Protein AF-0000000071569145 (afdb_homodimer)

Solvent-accessible surface area (backbone atoms only — not comparable to full-atom values): 18714 Å² total; per-residue (Å²): 126,54,65,60,37,37,51,29,11,50,45,51,49,48,51,34,54,76,67,70,48,51,67,59,52,51,12,62,74,42,77,42,53,49,66,58,50,55,44,30,50,66,23,80,44,71,64,56,67,52,60,47,43,37,47,18,62,72,70,71,46,58,50,38,35,49,69,68,70,38,78,39,74,32,67,61,51,28,79,23,53,54,92,61,34,61,66,49,58,56,46,104,42,37,35,39,22,31,43,43,58,45,34,42,89,60,81,55,50,41,27,44,36,36,31,44,46,63,64,85,82,58,76,75,63,69,46,57,34,81,52,37,34,39,35,38,30,70,38,47,33,33,37,39,34,45,73,89,41,78,41,79,39,44,53,52,15,29,38,31,33,38,29,57,42,48,29,28,57,46,32,36,91,77,33,56,19,34,28,39,38,38,42,60,127,55,67,61,37,37,51,30,11,50,45,52,49,48,50,32,56,76,68,70,48,52,69,59,50,52,12,62,77,43,76,42,53,48,66,59,51,54,44,30,50,66,23,81,44,74,64,56,67,53,59,48,44,38,47,17,60,72,70,71,44,57,50,39,36,50,70,70,70,38,78,40,74,31,66,62,51,29,80,24,54,55,93,61,36,61,67,49,59,57,46,104,40,37,36,41,22,31,43,44,57,44,34,41,88,62,79,54,50,43,27,45,35,37,33,43,44,63,64,87,83,58,76,73,62,70,46,56,34,81,52,36,35,38,35,38,30,71,38,47,32,32,37,39,35,46,74,89,41,79,40,79,38,44,55,52,13,29,38,32,32,37,30,60,42,48,29,28,61,46,34,36,92,77,32,57,20,32,28,40,38,37,42,59

Foldseek 3Di:
DFPQLQQLLVVLVVVCVVVVHDLVRLCVQLVHDSVLSVVSNVSPAFDDLQSLVSSCVSVVHDSLCSRPVDAADDAPDDQDDVPRADWDDRDVFKIWGWGGSRHHPDPKTKIKIKGAADPPPDDWDKDAHADKKKKAWQDAKKWKDWLNDIDIDDHGDMDIDGRRTIMTMHGPPRGMTIMMMIGD/DFPQLQQLLVVLVVVCVVVVHDLVRLCVQLVHDSVLSVVSNVSPAFDDLQSLVSSCVSVVHDSLCSRPVDAADDAPDDQDDVPRADWDDRDVFKIWGWGGSRHHPDPKTKIKIKGAADDPPDDWDKDAHADKKKKAWQDAKKWKAWLNDIDIDDHGDMDIDGRRTIMTMHGPPRGMTIMMMIGD

Sequence (368 aa):
MDEQIRQIAERLRGLRDVLELTADDIARDCDISAEEYRLAETGEFDISVSMLQKIARHYGISLDALMFGQEPKMSSYFLTRAGKGTSIERTKAYKYQSLAAGFINRTADPFIVTVEPKPDSEPIHYNSHTGQEFNLVLEGRMMVSIDGKDLILNEGDSLYFNSKLPHGMKALDGKTVKFLAVIMMDEQIRQIAERLRGLRDVLELTADDIARDCDISAEEYRLAETGEFDISVSMLQKIARHYGISLDALMFGQEPKMSSYFLTRAGKGTSIERTKAYKYQSLAAGFINRTADPFIVTVEPKPDSEPIHYNSHTGQEFNLVLEGRMMVSIDGKDLILNEGDSLYFNSKLPHGMKALDGKTVKFLAVIM

pLDDT: mean 92.19, std 6.81, range [57.09, 98.94]

Radius of gyration: 21.59 Å; Cα contacts (8 Å, |Δi|>4): 829; chains: 2; bounding box: 43×65×55 Å

Organism: Bacteroides uniformis (strain ATCC 8492 / DSM 6597 / CCUG 4942 / CIP 103695 / JCM 5828 / KCTC 5204 / NCTC 13054 / VPI 0061) (NCBI:txid411479)

Structure (mmCIF, N/CA/C/O backbone):
data_AF-0000000071569145-model_v1
#
loop_
_entity.id
_entity.type
_entity.pdbx_description
1 polymer 'Cupin domain protein'
#
loop_
_atom_site.group_PDB
_atom_site.id
_atom_site.type_symbol
_atom_site.label_atom_id
_atom_site.label_alt_id
_atom_site.label_comp_id
_atom_site.label_asym_id
_atom_site.label_entity_id
_atom_site.label_seq_id
_atom_site.pdbx_PDB_ins_code
_atom_site.Cartn_x
_atom_site.Cartn_y
_atom_site.Cartn_z
_atom_site.occupancy
_atom_site.B_iso_or_equiv
_atom_site.auth_seq_id
_atom_site.auth_comp_id
_atom_site.auth_asym_id
_atom_site.auth_atom_id
_atom_site.pdbx_PDB_model_num
ATOM 1 N N . MET A 1 1 ? 5.09 24.969 20.25 1 57.38 1 MET A N 1
ATOM 2 C CA . MET A 1 1 ? 4.648 24.734 18.891 1 57.38 1 MET A CA 1
ATOM 3 C C . MET A 1 1 ? 5.547 23.703 18.188 1 57.38 1 MET A C 1
ATOM 5 O O . MET A 1 1 ? 6.746 23.641 18.469 1 57.38 1 MET A O 1
ATOM 9 N N . ASP A 1 2 ? 4.992 22.734 17.406 1 78.88 2 ASP A N 1
ATOM 10 C CA . ASP A 1 2 ? 5.758 21.594 16.891 1 78.88 2 ASP A CA 1
ATOM 11 C C . ASP A 1 2 ? 6.707 22.047 15.781 1 78.88 2 ASP A C 1
ATOM 13 O O . ASP A 1 2 ? 6.281 22.641 14.797 1 78.88 2 ASP A O 1
ATOM 17 N N . GLU A 1 3 ? 8.008 22.203 16.078 1 87.12 3 GLU A N 1
ATOM 18 C CA . GLU A 1 3 ? 9.07 22.641 15.18 1 87.12 3 GLU A CA 1
ATOM 19 C C . GLU A 1 3 ? 8.898 22.016 13.797 1 87.12 3 GLU A C 1
ATOM 21 O O . GLU A 1 3 ? 9.172 22.672 12.781 1 87.12 3 GLU A O 1
ATOM 26 N N . GLN A 1 4 ? 8.445 20.938 13.68 1 87.88 4 GLN A N 1
ATOM 27 C CA . GLN A 1 4 ? 8.266 20.25 12.406 1 87.88 4 GLN A CA 1
ATOM 28 C C . GLN A 1 4 ? 7.156 20.906 11.586 1 87.88 4 GLN A C 1
ATOM 30 O O . GLN A 1 4 ? 7.285 21.062 10.367 1 87.88 4 GLN A O 1
ATOM 35 N N . ILE A 1 5 ? 6.145 21.281 12.219 1 88.25 5 ILE A N 1
ATOM 36 C CA . ILE A 1 5 ? 5.027 21.938 11.547 1 88.25 5 ILE A CA 1
ATOM 37 C C . ILE A 1 5 ? 5.477 23.297 11 1 88.25 5 ILE A C 1
ATOM 39 O O . ILE A 1 5 ? 5.109 23.672 9.891 1 88.25 5 ILE A O 1
ATOM 43 N N . ARG A 1 6 ? 6.281 24 11.797 1 92.31 6 ARG A N 1
ATOM 44 C CA . ARG A 1 6 ? 6.801 25.297 11.352 1 92.31 6 ARG A CA 1
ATOM 45 C C . ARG A 1 6 ? 7.672 25.141 10.109 1 92.31 6 ARG A C 1
ATOM 47 O O . ARG A 1 6 ? 7.605 25.969 9.195 1 92.31 6 ARG A O 1
ATOM 54 N N . GLN A 1 7 ? 8.391 24.094 10.117 1 93 7 GLN A N 1
ATOM 55 C CA . GLN A 1 7 ? 9.242 23.844 8.961 1 93 7 GLN A CA 1
ATOM 56 C C . GLN A 1 7 ? 8.414 23.562 7.711 1 93 7 GLN A C 1
ATOM 58 O O . GLN A 1 7 ? 8.742 24.031 6.617 1 93 7 GLN A O 1
ATOM 63 N N . ILE A 1 8 ? 7.371 22.781 7.852 1 93.12 8 ILE A N 1
ATOM 64 C CA . ILE A 1 8 ? 6.48 22.5 6.734 1 93.12 8 ILE A CA 1
ATOM 65 C C . ILE A 1 8 ? 5.844 23.797 6.238 1 93.12 8 ILE A C 1
ATOM 67 O O . ILE A 1 8 ? 5.781 24.047 5.031 1 93.12 8 ILE A O 1
ATOM 71 N N . ALA A 1 9 ? 5.422 24.578 7.184 1 93.88 9 ALA A N 1
ATOM 72 C CA . ALA A 1 9 ? 4.832 25.875 6.844 1 93.88 9 ALA A CA 1
ATOM 73 C C . ALA A 1 9 ? 5.801 26.719 6.027 1 93.88 9 ALA A C 1
ATOM 75 O O . ALA A 1 9 ? 5.41 27.344 5.039 1 93.88 9 ALA A O 1
ATOM 76 N N . GLU A 1 10 ? 6.996 26.719 6.441 1 95.19 10 GLU A N 1
ATOM 77 C CA . GLU A 1 10 ? 8.023 27.469 5.727 1 95.19 10 GLU A CA 1
ATOM 78 C C . GLU A 1 10 ? 8.211 26.953 4.309 1 95.19 10 GLU A C 1
ATOM 80 O O . GLU A 1 10 ? 8.383 27.734 3.367 1 95.19 10 GLU A O 1
ATOM 85 N N . ARG A 1 11 ? 8.172 25.672 4.176 1 94.81 11 ARG A N 1
ATOM 86 C CA . ARG A 1 11 ? 8.32 25.078 2.852 1 94.81 11 ARG A CA 1
ATOM 87 C C . ARG A 1 11 ? 7.121 25.406 1.968 1 94.81 11 ARG A C 1
ATOM 89 O O . ARG A 1 11 ? 7.27 25.609 0.763 1 94.81 11 ARG A O 1
ATOM 96 N N . LEU A 1 12 ? 5.992 25.469 2.543 1 94.81 12 LEU A N 1
ATOM 97 C CA . LEU A 1 12 ? 4.797 25.875 1.809 1 94.81 12 LEU A CA 1
ATOM 98 C C . LEU A 1 12 ? 4.926 27.312 1.309 1 94.81 12 LEU A C 1
ATOM 100 O O . LEU A 1 12 ? 4.648 27.594 0.141 1 94.81 12 LEU A O 1
ATOM 104 N N . ARG A 1 13 ? 5.359 28.156 2.172 1 94.88 13 ARG A N 1
ATOM 105 C CA . ARG A 1 13 ? 5.57 29.547 1.792 1 94.88 13 ARG A CA 1
ATOM 106 C C . ARG A 1 13 ? 6.633 29.672 0.702 1 94.88 13 ARG A C 1
ATOM 108 O O . ARG A 1 13 ? 6.469 30.422 -0.253 1 94.88 13 ARG A O 1
ATOM 115 N N . GLY A 1 14 ? 7.664 28.953 0.923 1 95 14 GLY A N 1
ATOM 116 C CA . GLY A 1 14 ? 8.719 28.938 -0.078 1 95 14 GLY A CA 1
ATOM 117 C C . GLY A 1 14 ? 8.234 28.516 -1.451 1 95 14 GLY A C 1
ATOM 118 O O . GLY A 1 14 ? 8.602 29.109 -2.461 1 95 14 GLY A O 1
ATOM 119 N N . LEU A 1 15 ? 7.492 27.469 -1.465 1 94.38 15 LEU A N 1
ATOM 120 C CA . LEU A 1 15 ? 6.91 26.984 -2.713 1 94.38 15 LEU A CA 1
ATOM 121 C C . LEU A 1 15 ? 6.055 28.062 -3.367 1 94.38 15 LEU A C 1
ATOM 123 O O . LEU A 1 15 ? 6.188 28.328 -4.562 1 94.38 15 LEU A O 1
ATOM 127 N N . ARG A 1 16 ? 5.152 28.641 -2.59 1 95 16 ARG A N 1
ATOM 128 C CA . ARG A 1 16 ? 4.281 29.703 -3.074 1 95 16 ARG A CA 1
ATOM 129 C C . ARG A 1 16 ? 5.098 30.859 -3.637 1 95 16 ARG A C 1
ATOM 131 O O . ARG A 1 16 ? 4.801 31.375 -4.719 1 95 16 ARG A O 1
ATOM 138 N N . ASP A 1 17 ? 6.188 31.203 -3.023 1 95.75 17 ASP A N 1
ATOM 139 C CA . ASP A 1 17 ? 7.039 32.312 -3.43 1 95.75 17 ASP A CA 1
ATOM 140 C C . ASP A 1 17 ? 7.773 32 -4.73 1 95.75 17 ASP A C 1
ATOM 142 O O . ASP A 1 17 ? 7.809 32.844 -5.648 1 95.75 17 ASP A O 1
ATOM 146 N N . VAL A 1 18 ? 8.336 30.875 -4.789 1 94.44 18 VAL A N 1
ATOM 147 C CA . VAL A 1 18 ? 9.102 30.453 -5.957 1 94.44 18 VAL A CA 1
ATOM 148 C C . VAL A 1 18 ? 8.195 30.438 -7.188 1 94.44 18 VAL A C 1
ATOM 150 O O . VAL A 1 18 ? 8.625 30.781 -8.289 1 94.44 18 VAL A O 1
ATOM 153 N N . LEU A 1 19 ? 7.027 30.078 -6.941 1 95.06 19 LEU A N 1
ATOM 154 C CA . LEU A 1 19 ? 6.09 29.953 -8.055 1 95.06 19 LEU A CA 1
ATOM 155 C C . LEU A 1 19 ? 5.34 31.266 -8.273 1 95.06 19 LEU A C 1
ATOM 157 O O . LEU A 1 19 ? 4.5 31.359 -9.172 1 95.06 19 LEU A O 1
ATOM 161 N N . GLU A 1 20 ? 5.57 32.25 -7.434 1 96.69 20 GLU A N 1
ATOM 162 C CA . GLU A 1 20 ? 4.957 33.594 -7.508 1 96.69 20 GLU A CA 1
ATOM 163 C C . GLU A 1 20 ? 3.434 33.5 -7.449 1 96.69 20 GLU A C 1
ATOM 165 O O . GLU A 1 20 ? 2.736 34.094 -8.266 1 96.69 20 GLU A O 1
ATOM 170 N N . LEU A 1 21 ? 2.977 32.719 -6.531 1 96.44 21 LEU A N 1
ATOM 171 C CA . LEU A 1 21 ? 1.546 32.531 -6.328 1 96.44 21 LEU A CA 1
ATOM 172 C C . LEU A 1 21 ? 1.083 33.156 -5.027 1 96.44 21 LEU A C 1
ATOM 174 O O . LEU A 1 21 ? 1.877 33.344 -4.102 1 96.44 21 LEU A O 1
ATOM 178 N N . THR A 1 22 ? -0.199 33.469 -5.027 1 96.44 22 THR A N 1
ATOM 179 C CA . THR A 1 22 ? -0.823 33.875 -3.775 1 96.44 22 THR A CA 1
ATOM 180 C C . THR A 1 22 ? -1.383 32.688 -3.025 1 96.44 22 THR A C 1
ATOM 182 O O . THR A 1 22 ? -1.485 31.594 -3.584 1 96.44 22 THR A O 1
ATOM 185 N N . ALA A 1 23 ? -1.715 32.906 -1.799 1 95.31 23 ALA A N 1
ATOM 186 C CA . ALA A 1 23 ? -2.371 31.875 -1.021 1 95.31 23 ALA A CA 1
ATOM 187 C C . ALA A 1 23 ? -3.678 31.438 -1.678 1 95.31 23 ALA A C 1
ATOM 189 O O . ALA A 1 23 ? -4 30.25 -1.704 1 95.31 23 ALA A O 1
ATOM 190 N N . ASP A 1 24 ? -4.34 32.438 -2.244 1 95.94 24 ASP A N 1
ATOM 191 C CA . ASP A 1 24 ? -5.609 32.156 -2.91 1 95.94 24 ASP A CA 1
ATOM 192 C C . ASP A 1 24 ? -5.402 31.312 -4.164 1 95.94 24 ASP A C 1
ATOM 194 O O . ASP A 1 24 ? -6.238 30.469 -4.496 1 95.94 24 ASP A O 1
ATOM 198 N N . ASP A 1 25 ? -4.371 31.547 -4.812 1 96.5 25 ASP A N 1
ATOM 199 C CA . ASP A 1 25 ? -4.055 30.766 -6.008 1 96.5 25 ASP A CA 1
ATOM 200 C C . ASP A 1 25 ? -3.854 29.297 -5.672 1 96.5 25 ASP A C 1
ATOM 202 O O . ASP A 1 25 ? -4.449 28.422 -6.305 1 96.5 25 ASP A O 1
ATOM 206 N N . ILE A 1 26 ? -3.045 28.984 -4.691 1 95.69 26 ILE A N 1
ATOM 207 C CA . ILE A 1 26 ? -2.746 27.609 -4.305 1 95.69 26 ILE A CA 1
ATOM 208 C C . ILE A 1 26 ? -4.02 26.922 -3.82 1 95.69 26 ILE A C 1
ATOM 210 O O . ILE A 1 26 ? -4.293 25.766 -4.188 1 95.69 26 ILE A O 1
ATOM 214 N N . ALA A 1 27 ? -4.723 27.609 -2.998 1 94.5 27 ALA A N 1
ATOM 215 C CA . ALA A 1 27 ? -5.957 27.062 -2.447 1 94.5 27 ALA A CA 1
ATOM 216 C C . ALA A 1 27 ? -6.918 26.656 -3.559 1 94.5 27 ALA A C 1
ATOM 218 O O . ALA A 1 27 ? -7.465 25.547 -3.539 1 94.5 27 ALA A O 1
ATOM 219 N N . ARG A 1 28 ? -7.098 27.516 -4.527 1 94.06 28 ARG A N 1
ATOM 220 C CA . ARG A 1 28 ? -7.98 27.266 -5.66 1 94.06 28 ARG A CA 1
ATOM 221 C C . ARG A 1 28 ? -7.473 26.094 -6.496 1 94.06 28 ARG A C 1
ATOM 223 O O . ARG A 1 28 ? -8.234 25.172 -6.828 1 94.06 28 ARG A O 1
ATOM 230 N N . ASP A 1 29 ? -6.199 26.094 -6.75 1 94.06 29 ASP A N 1
ATOM 231 C CA . ASP A 1 29 ? -5.598 25.094 -7.629 1 94.06 29 ASP A CA 1
ATOM 232 C C . ASP A 1 29 ? -5.656 23.703 -6.996 1 94.06 29 ASP A C 1
ATOM 234 O O . ASP A 1 29 ? -5.703 22.703 -7.707 1 94.06 29 ASP A O 1
ATOM 238 N N . CYS A 1 30 ? -5.609 23.641 -5.715 1 92.69 30 CYS A N 1
ATOM 239 C CA . CYS A 1 30 ? -5.453 22.359 -5.031 1 92.69 30 CYS A CA 1
ATOM 240 C C . CYS A 1 30 ? -6.742 21.953 -4.324 1 92.69 30 CYS A C 1
ATOM 242 O O . CYS A 1 30 ? -6.75 21.016 -3.523 1 92.69 30 CYS A O 1
ATOM 244 N N . ASP A 1 31 ? -7.805 22.672 -4.609 1 88.75 31 ASP A N 1
ATOM 245 C CA . ASP A 1 31 ? -9.109 22.375 -4.027 1 88.75 31 ASP A CA 1
ATOM 246 C C . ASP A 1 31 ? -9.039 22.344 -2.502 1 88.75 31 ASP A C 1
ATOM 248 O O . ASP A 1 31 ? -9.445 21.359 -1.878 1 88.75 31 ASP A O 1
ATOM 252 N N . ILE A 1 32 ? -8.438 23.391 -1.955 1 90 32 ILE A N 1
ATOM 253 C CA . ILE A 1 32 ? -8.359 23.656 -0.523 1 90 32 ILE A CA 1
ATOM 254 C C . ILE A 1 32 ? -8.93 25.047 -0.225 1 90 32 ILE A C 1
ATOM 256 O O . ILE A 1 32 ? -8.938 25.906 -1.096 1 90 32 ILE A O 1
ATOM 260 N N . SER A 1 33 ? -9.523 25.141 0.92 1 90 33 SER A N 1
ATOM 261 C CA . SER A 1 33 ? -10.008 26.484 1.252 1 90 33 SER A CA 1
ATOM 262 C C . SER A 1 33 ? -8.852 27.438 1.514 1 90 33 SER A C 1
ATOM 264 O O . SER A 1 33 ? -7.82 27.047 2.064 1 90 33 SER A O 1
ATOM 266 N N . ALA A 1 34 ? -9.102 28.688 1.088 1 93.12 34 ALA A N 1
ATOM 267 C CA . ALA A 1 34 ? -8.086 29.703 1.341 1 93.12 34 ALA A CA 1
ATOM 268 C C . ALA A 1 34 ? -7.793 29.828 2.834 1 93.12 34 ALA A C 1
ATOM 270 O O . ALA A 1 34 ? -6.645 30.031 3.232 1 93.12 34 ALA A O 1
ATOM 271 N N . GLU A 1 35 ? -8.789 29.688 3.604 1 92.38 35 GLU A N 1
ATOM 272 C CA . GLU A 1 35 ? -8.641 29.766 5.055 1 92.38 35 GLU A CA 1
ATOM 273 C C . GLU A 1 35 ? -7.734 28.656 5.574 1 92.38 35 GLU A C 1
ATOM 275 O O . GLU A 1 35 ? -6.805 28.906 6.34 1 92.38 35 GLU A O 1
ATOM 280 N N . GLU A 1 36 ? -7.984 27.5 5.148 1 89.38 36 GLU A N 1
ATOM 281 C CA . GLU A 1 36 ? -7.18 26.344 5.57 1 89.38 36 GLU A CA 1
ATOM 282 C C . GLU A 1 36 ? -5.723 26.516 5.156 1 89.38 36 GLU A C 1
ATOM 284 O O . GLU A 1 36 ? -4.812 26.234 5.941 1 89.38 36 GLU A O 1
ATOM 289 N N . TYR A 1 37 ? -5.531 26.891 3.955 1 93.75 37 TYR A N 1
ATOM 290 C CA . TYR A 1 37 ? -4.168 27.062 3.467 1 93.75 37 TYR A CA 1
ATOM 291 C C . TYR A 1 37 ? -3.436 28.125 4.266 1 93.75 37 TYR A C 1
ATOM 293 O O . TYR A 1 37 ? -2.279 27.938 4.656 1 93.75 37 TYR A O 1
ATOM 301 N N . ARG A 1 38 ? -4.055 29.281 4.512 1 93.88 38 ARG A N 1
ATOM 302 C CA . ARG A 1 38 ? -3.434 30.375 5.258 1 93.88 38 ARG A CA 1
ATOM 303 C C . ARG A 1 38 ? -3.072 29.938 6.672 1 93.88 38 ARG A C 1
ATOM 305 O O . ARG A 1 38 ? -2.002 30.281 7.18 1 93.88 38 ARG A O 1
ATOM 312 N N . LEU A 1 39 ? -3.943 29.188 7.227 1 91.5 39 LEU A N 1
ATOM 313 C CA . LEU A 1 39 ? -3.676 28.672 8.562 1 91.5 39 LEU A CA 1
ATOM 314 C C . LEU A 1 39 ? -2.457 27.75 8.555 1 91.5 39 LEU A C 1
ATOM 316 O O . LEU A 1 39 ? -1.629 27.812 9.469 1 91.5 39 LEU A O 1
ATOM 320 N N . ALA A 1 40 ? -2.377 26.906 7.562 1 90.62 40 ALA A N 1
ATOM 321 C CA . ALA A 1 40 ? -1.25 25.984 7.434 1 90.62 40 ALA A CA 1
ATOM 322 C C . ALA A 1 40 ? 0.071 26.75 7.344 1 90.62 40 ALA A C 1
ATOM 324 O O . ALA A 1 40 ? 1.072 26.344 7.934 1 90.62 40 ALA A O 1
ATOM 325 N N . GLU A 1 41 ? 0.074 27.891 6.684 1 93.75 41 GLU A N 1
ATOM 326 C CA . GLU A 1 41 ? 1.307 28.641 6.457 1 93.75 41 GLU A CA 1
ATOM 327 C C . GLU A 1 41 ? 1.766 29.344 7.73 1 93.75 41 GLU A C 1
ATOM 329 O O . GLU A 1 41 ? 2.904 29.812 7.812 1 93.75 41 GLU A O 1
ATOM 334 N N . THR A 1 42 ? 0.881 29.453 8.633 1 90.81 42 THR A N 1
ATOM 335 C CA . THR A 1 42 ? 1.272 30.109 9.867 1 90.81 42 THR A CA 1
ATOM 336 C C . THR A 1 42 ? 2.184 29.203 10.695 1 90.81 42 THR A C 1
ATOM 338 O O . THR A 1 42 ? 2.936 29.688 11.547 1 90.81 42 THR A O 1
ATOM 341 N N . GLY A 1 43 ? 2 27.922 10.516 1 88 43 GLY A N 1
ATOM 342 C CA . GLY A 1 43 ? 2.754 26.969 11.312 1 88 43 GLY A CA 1
ATOM 343 C C . GLY A 1 43 ? 2.201 26.781 12.711 1 88 43 GLY A C 1
ATOM 344 O O . GLY A 1 43 ? 2.859 26.203 13.57 1 88 43 GLY A O 1
ATOM 345 N N . GLU A 1 44 ? 1.05 27.312 12.898 1 84.06 44 GLU A N 1
ATOM 346 C CA . GLU A 1 44 ? 0.464 27.297 14.242 1 84.06 44 GLU A CA 1
ATOM 347 C C . GLU A 1 44 ? -0.67 26.281 14.328 1 84.06 44 GLU A C 1
ATOM 349 O O . GLU A 1 44 ? -1.227 26.047 15.406 1 84.06 44 GLU A O 1
ATOM 354 N N . PHE A 1 45 ? -1.009 25.688 13.211 1 78.88 45 PHE A N 1
ATOM 355 C CA . PHE A 1 45 ? -2.092 24.719 13.172 1 78.88 45 PHE A CA 1
ATOM 356 C C . PHE A 1 45 ? -1.613 23.406 12.578 1 78.88 45 PHE A C 1
ATOM 358 O O . PHE A 1 45 ? -0.641 23.375 11.82 1 78.88 45 PHE A O 1
ATOM 365 N N . ASP A 1 46 ? -2.34 22.391 12.906 1 77.94 46 ASP A N 1
ATOM 366 C CA . ASP A 1 46 ? -2.047 21.078 12.328 1 77.94 46 ASP A CA 1
ATOM 367 C C . ASP A 1 46 ? -2.295 21.078 10.82 1 77.94 46 ASP A C 1
ATOM 369 O O . ASP A 1 46 ? -3.248 21.703 10.344 1 77.94 46 ASP A O 1
ATOM 373 N N . ILE A 1 47 ? -1.315 20.562 10.125 1 82.88 47 ILE A N 1
ATOM 374 C CA . ILE A 1 47 ? -1.418 20.453 8.672 1 82.88 47 ILE A CA 1
ATOM 375 C C . ILE A 1 47 ? -1.761 19.016 8.289 1 82.88 47 ILE A C 1
ATOM 377 O O . ILE A 1 47 ? -1.066 18.078 8.688 1 82.88 47 ILE A O 1
ATOM 381 N N . SER A 1 48 ? -2.811 18.844 7.57 1 81.56 48 SER A N 1
ATOM 382 C CA . SER A 1 48 ? -3.217 17.5 7.184 1 81.56 48 SER A CA 1
ATOM 383 C C . SER A 1 48 ? -2.33 16.953 6.066 1 81.56 48 SER A C 1
ATOM 385 O O . SER A 1 48 ? -1.919 17.703 5.176 1 81.56 48 SER A O 1
ATOM 387 N N . VAL A 1 49 ? -2.068 15.633 6.129 1 83.38 49 VAL A N 1
ATOM 388 C CA . VAL A 1 49 ? -1.306 14.977 5.074 1 83.38 49 VAL A CA 1
ATOM 389 C C . VAL A 1 49 ? -2.053 15.094 3.748 1 83.38 49 VAL A C 1
ATOM 391 O O . VAL A 1 49 ? -1.434 15.242 2.691 1 83.38 49 VAL A O 1
ATOM 394 N N . SER A 1 50 ? -3.33 15.078 3.846 1 83.75 50 SER A N 1
ATOM 395 C CA . SER A 1 50 ? -4.16 15.211 2.652 1 83.75 50 SER A CA 1
ATOM 396 C C . SER A 1 50 ? -3.902 16.531 1.937 1 83.75 50 SER A C 1
ATOM 398 O O . SER A 1 50 ? -3.787 16.562 0.71 1 83.75 50 SER A O 1
ATOM 400 N N . MET A 1 51 ? -3.844 17.594 2.693 1 87.62 51 MET A N 1
ATOM 401 C CA . MET A 1 51 ? -3.566 18.891 2.1 1 87.62 51 MET A CA 1
ATOM 402 C C . MET A 1 51 ? -2.203 18.906 1.417 1 87.62 51 MET A C 1
ATOM 404 O O . MET A 1 51 ? -2.072 19.391 0.291 1 87.62 51 MET A O 1
ATOM 408 N N . LEU A 1 52 ? -1.227 18.344 2.115 1 91.12 52 LEU A N 1
ATOM 409 C CA . LEU A 1 52 ? 0.126 18.297 1.571 1 91.12 52 LEU A CA 1
ATOM 410 C C . LEU A 1 52 ? 0.182 17.453 0.311 1 91.12 52 LEU A C 1
ATOM 412 O O . LEU A 1 52 ? 0.89 17.781 -0.642 1 91.12 52 LEU A O 1
ATOM 416 N N . GLN A 1 53 ? -0.539 16.422 0.313 1 88.19 53 GLN A N 1
ATOM 417 C CA . GLN A 1 53 ? -0.598 15.539 -0.851 1 88.19 53 GLN A CA 1
ATOM 418 C C . GLN A 1 53 ? -1.203 16.266 -2.053 1 88.19 53 GLN A C 1
ATOM 420 O O . GLN A 1 53 ? -0.712 16.125 -3.176 1 88.19 53 GLN A O 1
ATOM 425 N N . LYS A 1 54 ? -2.283 16.969 -1.845 1 89.19 54 LYS A N 1
ATOM 426 C CA . LYS A 1 54 ? -2.924 17.734 -2.914 1 89.19 54 LYS A CA 1
ATOM 427 C C . LYS A 1 54 ? -1.948 18.719 -3.543 1 89.19 54 LYS A C 1
ATOM 429 O O . LYS A 1 54 ? -1.841 18.797 -4.77 1 89.19 54 LYS A O 1
ATOM 434 N N . ILE A 1 55 ? -1.284 19.375 -2.705 1 93.31 55 ILE A N 1
ATOM 435 C CA . ILE A 1 55 ? -0.346 20.391 -3.166 1 93.31 55 ILE A CA 1
ATOM 436 C C . ILE A 1 55 ? 0.814 19.734 -3.902 1 93.31 55 ILE A C 1
ATOM 438 O O . ILE A 1 55 ? 1.186 20.156 -5 1 93.31 55 ILE A O 1
ATOM 442 N N . ALA A 1 56 ? 1.368 18.719 -3.303 1 91.62 56 ALA A N 1
ATOM 443 C CA . ALA A 1 56 ? 2.492 17.984 -3.895 1 91.62 56 ALA A CA 1
ATOM 444 C C . ALA A 1 56 ? 2.133 17.453 -5.277 1 91.62 56 ALA A C 1
ATOM 446 O O . ALA A 1 56 ? 2.895 17.625 -6.23 1 91.62 56 ALA A O 1
ATOM 447 N N . ARG A 1 57 ? 1.058 16.922 -5.391 1 86.88 57 ARG A N 1
ATOM 448 C CA . ARG A 1 57 ? 0.605 16.344 -6.648 1 86.88 57 ARG A CA 1
ATOM 449 C C . ARG A 1 57 ? 0.362 17.422 -7.695 1 86.88 57 ARG A C 1
ATOM 451 O O . ARG A 1 57 ? 0.772 17.281 -8.852 1 86.88 57 ARG A O 1
ATOM 458 N N . HIS A 1 58 ? -0.292 18.422 -7.348 1 91.62 58 HIS A N 1
ATOM 459 C CA . HIS A 1 58 ? -0.645 19.484 -8.281 1 91.62 58 HIS A CA 1
ATOM 460 C C . HIS A 1 58 ? 0.602 20.141 -8.852 1 91.62 58 HIS A C 1
ATOM 462 O O . HIS A 1 58 ? 0.657 20.453 -10.047 1 91.62 58 HIS A O 1
ATOM 468 N N . TYR A 1 59 ? 1.561 20.312 -8.055 1 93.75 59 TYR A N 1
ATOM 469 C CA . TYR A 1 59 ? 2.707 21.094 -8.492 1 93.75 59 TYR A CA 1
ATOM 470 C C . TYR A 1 59 ? 3.889 20.188 -8.828 1 93.75 59 TYR A C 1
ATOM 472 O O . TYR A 1 59 ? 4.984 20.672 -9.125 1 93.75 59 TYR A O 1
ATOM 480 N N . GLY A 1 60 ? 3.742 18.953 -8.734 1 88.88 60 GLY A N 1
ATOM 481 C CA . GLY A 1 60 ? 4.746 18 -9.18 1 88.88 60 GLY A CA 1
ATOM 482 C C . GLY A 1 60 ? 5.941 17.906 -8.25 1 88.88 60 GLY A C 1
ATOM 483 O O . GLY A 1 60 ? 7.082 17.812 -8.711 1 88.88 60 GLY A O 1
ATOM 484 N N . ILE A 1 61 ? 5.719 18.047 -7.055 1 89.44 61 ILE A N 1
ATOM 485 C CA . ILE A 1 61 ? 6.781 17.875 -6.07 1 89.44 61 ILE A CA 1
ATOM 486 C C . ILE A 1 61 ? 6.492 16.656 -5.195 1 89.44 61 ILE A C 1
ATOM 488 O O . ILE A 1 61 ? 5.348 16.203 -5.105 1 89.44 61 ILE A O 1
ATOM 492 N N . SER A 1 62 ? 7.574 16.125 -4.629 1 89.81 62 SER A N 1
ATOM 493 C CA . SER A 1 62 ? 7.367 14.961 -3.785 1 89.81 62 SER A CA 1
ATOM 494 C C . SER A 1 62 ? 6.742 15.344 -2.447 1 89.81 62 SER A C 1
ATOM 496 O O . SER A 1 62 ? 7.074 16.391 -1.879 1 89.81 62 SER A O 1
ATOM 498 N N . LEU A 1 63 ? 5.859 14.531 -1.981 1 90.94 63 LEU A N 1
ATOM 499 C CA . LEU A 1 63 ? 5.293 14.727 -0.652 1 90.94 63 LEU A CA 1
ATOM 500 C C . LEU A 1 63 ? 6.391 14.805 0.404 1 90.94 63 LEU A C 1
ATOM 502 O O . LEU A 1 63 ? 6.301 15.602 1.337 1 90.94 63 LEU A O 1
ATOM 506 N N . ASP A 1 64 ? 7.438 14.047 0.215 1 90.88 64 ASP A N 1
ATOM 507 C CA . ASP A 1 64 ? 8.531 13.984 1.183 1 90.88 64 ASP A CA 1
ATOM 508 C C . ASP A 1 64 ? 9.297 15.305 1.233 1 90.88 64 ASP A C 1
ATOM 510 O O . ASP A 1 64 ? 9.766 15.719 2.297 1 90.88 64 ASP A O 1
ATOM 514 N N . ALA A 1 65 ? 9.422 15.93 0.093 1 91.38 65 ALA A N 1
ATOM 515 C CA . ALA A 1 65 ? 10.07 17.234 0.073 1 91.38 65 ALA A CA 1
ATOM 516 C C . ALA A 1 65 ? 9.281 18.25 0.907 1 91.38 65 ALA A C 1
ATOM 518 O O . ALA A 1 65 ? 9.875 19.047 1.645 1 91.38 65 ALA A O 1
ATOM 519 N N . LEU A 1 66 ? 8.023 18.219 0.838 1 92.44 66 LEU A N 1
ATOM 520 C CA . LEU A 1 66 ? 7.18 19.141 1.589 1 92.44 66 LEU A CA 1
ATOM 521 C C . LEU A 1 66 ? 7.141 18.766 3.066 1 92.44 66 LEU A C 1
ATOM 523 O O . LEU A 1 66 ? 7.258 19.641 3.936 1 92.44 66 LEU A O 1
ATOM 527 N N . MET A 1 67 ? 7.035 17.469 3.316 1 91.06 67 MET A N 1
ATOM 528 C CA . MET A 1 67 ? 6.812 17 4.68 1 91.06 67 MET A CA 1
ATOM 529 C C . MET A 1 67 ? 8.117 16.969 5.465 1 91.06 67 MET A C 1
ATOM 531 O O . MET A 1 67 ? 8.141 17.297 6.656 1 91.06 67 MET A O 1
ATOM 535 N N . PHE A 1 68 ? 9.242 16.578 4.738 1 90.81 68 PHE A N 1
ATOM 536 C CA . PHE A 1 68 ? 10.461 16.281 5.484 1 90.81 68 PHE A CA 1
ATOM 537 C C . PHE A 1 68 ? 11.609 17.156 5.004 1 90.81 68 PHE A C 1
ATOM 539 O O . PHE A 1 68 ? 12.688 17.172 5.609 1 90.81 68 PHE A O 1
ATOM 546 N N . GLY A 1 69 ? 11.469 17.859 3.951 1 89.62 69 GLY A N 1
ATOM 547 C CA . GLY A 1 69 ? 12.523 18.703 3.42 1 89.62 69 GLY A CA 1
ATOM 548 C C . GLY A 1 69 ? 13.617 17.922 2.721 1 89.62 69 GLY A C 1
ATOM 549 O O . GLY A 1 69 ? 14.742 18.406 2.576 1 89.62 69 GLY A O 1
ATOM 550 N N . GLN A 1 70 ? 13.281 16.719 2.412 1 87.12 70 GLN A N 1
ATOM 551 C CA . GLN A 1 70 ? 14.273 15.859 1.772 1 87.12 70 GLN A CA 1
ATOM 552 C C . GLN A 1 70 ? 13.75 15.312 0.446 1 87.12 70 GLN A C 1
ATOM 554 O O . GLN A 1 70 ? 12.617 14.836 0.368 1 87.12 70 GLN A O 1
ATOM 559 N N . GLU A 1 71 ? 14.625 15.391 -0.533 1 89.12 71 GLU A N 1
ATOM 560 C CA . GLU A 1 71 ? 14.273 14.844 -1.84 1 89.12 71 GLU A CA 1
ATOM 561 C C . GLU A 1 71 ? 14.656 13.367 -1.939 1 89.12 71 GLU A C 1
ATOM 563 O O . GLU A 1 71 ? 15.789 13 -1.641 1 89.12 71 GLU A O 1
ATOM 568 N N . PRO A 1 72 ? 13.766 12.633 -2.336 1 91.62 72 PRO A N 1
ATOM 569 C CA . PRO A 1 72 ? 14.109 1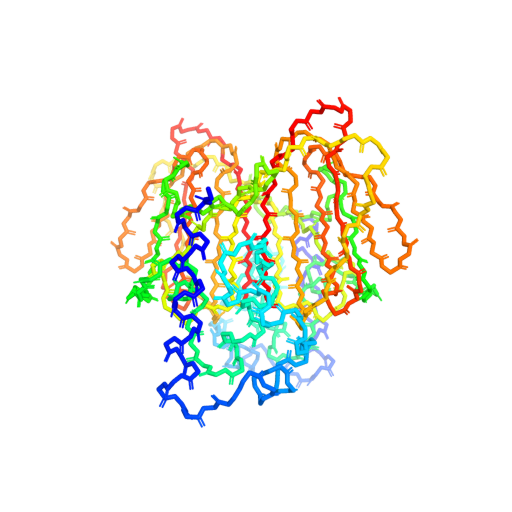1.227 -2.535 1 91.62 72 PRO A CA 1
ATOM 570 C C . PRO A 1 72 ? 15.062 11.008 -3.707 1 91.62 72 PRO A C 1
ATOM 572 O O . PRO A 1 72 ? 15.023 11.766 -4.68 1 91.62 72 PRO A O 1
ATOM 575 N N . LYS A 1 73 ? 15.82 9.953 -3.572 1 92.69 73 LYS A N 1
ATOM 576 C CA . LYS A 1 73 ? 16.844 9.797 -4.602 1 92.69 73 LYS A CA 1
ATOM 577 C C . LYS A 1 73 ? 16.875 8.367 -5.137 1 92.69 73 LYS A C 1
ATOM 579 O O . LYS A 1 73 ? 17.328 8.133 -6.258 1 92.69 73 LYS A O 1
ATOM 584 N N . MET A 1 74 ? 16.406 7.395 -4.41 1 95.19 74 MET A N 1
ATOM 585 C CA . MET A 1 74 ? 16.531 5.996 -4.809 1 95.19 74 MET A CA 1
ATOM 586 C C . MET A 1 74 ? 15.438 5.609 -5.789 1 95.19 74 MET A C 1
ATOM 588 O O . MET A 1 74 ? 14.305 6.09 -5.684 1 95.19 74 MET A O 1
ATOM 592 N N . SER A 1 75 ? 15.781 4.77 -6.734 1 96.25 75 SER A N 1
ATOM 593 C CA . SER A 1 75 ? 14.766 4.387 -7.707 1 96.25 75 SER A CA 1
ATOM 594 C C . SER A 1 75 ? 14.695 2.873 -7.871 1 96.25 75 SER A C 1
ATOM 596 O O . SER A 1 75 ? 13.742 2.35 -8.453 1 96.25 75 SER A O 1
ATOM 598 N N . SER A 1 76 ? 15.734 2.156 -7.359 1 97.19 76 SER A N 1
ATOM 599 C CA . SER A 1 76 ? 15.703 0.7 -7.438 1 97.19 76 SER A CA 1
ATOM 600 C C . SER A 1 76 ? 14.922 0.103 -6.266 1 97.19 76 SER A C 1
ATOM 602 O O . SER A 1 76 ? 13.984 -0.668 -6.469 1 97.19 76 SER A O 1
ATOM 604 N N . TYR A 1 77 ? 15.336 0.491 -5.094 1 97.94 77 TYR A N 1
ATOM 605 C CA . TYR A 1 77 ? 14.648 0.062 -3.879 1 97.94 77 TYR A CA 1
ATOM 606 C C . TYR A 1 77 ? 14.922 1.022 -2.729 1 97.94 77 TYR A C 1
ATOM 608 O O . TYR A 1 77 ? 15.852 1.833 -2.799 1 97.94 77 TYR A O 1
ATOM 616 N N . PHE A 1 78 ? 14.188 0.956 -1.674 1 98.06 78 PHE A N 1
ATOM 617 C CA . PHE A 1 78 ? 14.375 1.703 -0.436 1 98.06 78 PHE A CA 1
ATOM 618 C C . PHE A 1 78 ? 13.938 0.877 0.767 1 98.06 78 PHE A C 1
ATOM 620 O O . PHE A 1 78 ? 12.75 0.59 0.928 1 98.06 78 PHE A O 1
ATOM 627 N N . LEU A 1 79 ? 14.922 0.47 1.548 1 98.38 79 LEU A N 1
ATOM 628 C CA . LEU A 1 79 ? 14.695 -0.325 2.75 1 98.38 79 LEU A CA 1
ATOM 629 C C . LEU A 1 79 ? 14.508 0.573 3.969 1 98.38 79 LEU A C 1
ATOM 631 O O . LEU A 1 79 ? 15.32 1.472 4.211 1 98.38 79 LEU A O 1
ATOM 635 N N . THR A 1 80 ? 13.414 0.384 4.688 1 98.5 80 THR A N 1
ATOM 636 C CA . THR A 1 80 ? 13.172 1.069 5.949 1 98.5 80 THR A CA 1
ATOM 637 C C . THR A 1 80 ? 13.148 0.076 7.109 1 98.5 80 THR A C 1
ATOM 639 O O . THR A 1 80 ? 12.305 -0.822 7.148 1 98.5 80 THR A O 1
ATOM 642 N N . ARG A 1 81 ? 14.055 0.284 8.039 1 98.62 81 ARG A N 1
ATOM 643 C CA . ARG A 1 81 ? 14.086 -0.559 9.227 1 98.62 81 ARG A CA 1
ATOM 644 C C . ARG A 1 81 ? 12.938 -0.215 10.172 1 98.62 81 ARG A C 1
ATOM 646 O O . ARG A 1 81 ? 12.516 0.94 10.242 1 98.62 81 ARG A O 1
ATOM 653 N N . ALA A 1 82 ? 12.523 -1.261 10.906 1 98.25 82 ALA A N 1
ATOM 654 C CA . ALA A 1 82 ? 11.43 -1.08 11.859 1 98.25 82 ALA A CA 1
ATOM 655 C C . ALA A 1 82 ? 11.688 0.124 12.766 1 98.25 82 ALA A C 1
ATOM 657 O O . ALA A 1 82 ? 12.742 0.231 13.383 1 98.25 82 ALA A O 1
ATOM 658 N N . GLY A 1 83 ? 10.688 1.016 12.75 1 96.5 83 GLY A N 1
ATOM 659 C CA . GLY A 1 83 ? 10.742 2.154 13.648 1 96.5 83 GLY A CA 1
ATOM 660 C C . GLY A 1 83 ? 11.68 3.248 13.172 1 96.5 83 GLY A C 1
ATOM 661 O O . GLY A 1 83 ? 11.836 4.273 13.836 1 96.5 83 GLY A O 1
ATOM 662 N N . LYS A 1 84 ? 12.25 3.168 11.984 1 96.38 84 LYS A N 1
ATOM 663 C CA . LYS A 1 84 ? 13.273 4.117 11.562 1 96.38 84 LYS A CA 1
ATOM 664 C C . LYS A 1 84 ? 12.789 4.969 10.391 1 96.38 84 LYS A C 1
ATOM 666 O O . LYS A 1 84 ? 13.578 5.676 9.766 1 96.38 84 LYS A O 1
ATOM 671 N N . GLY A 1 85 ? 11.594 4.887 10.102 1 95.62 85 GLY A N 1
ATOM 672 C CA . GLY A 1 85 ? 11.055 5.758 9.07 1 95.62 85 GLY A CA 1
ATOM 673 C C . GLY A 1 85 ? 11.156 7.23 9.422 1 95.62 85 GLY A C 1
ATOM 674 O O . GLY A 1 85 ? 11.07 7.605 10.594 1 95.62 85 GLY A O 1
ATOM 675 N N . THR A 1 86 ? 11.312 8.039 8.406 1 92.5 86 THR A N 1
ATOM 676 C CA . THR A 1 86 ? 11.281 9.477 8.641 1 92.5 86 THR A CA 1
ATOM 677 C C . THR A 1 86 ? 9.938 9.906 9.219 1 92.5 86 THR A C 1
ATOM 679 O O . THR A 1 86 ? 8.883 9.555 8.68 1 92.5 86 THR A O 1
ATOM 682 N N . SER A 1 87 ? 10 10.641 10.32 1 89.81 87 SER A N 1
ATOM 683 C CA . SER A 1 87 ? 8.766 10.852 11.07 1 89.81 87 SER A CA 1
ATOM 684 C C . SER A 1 87 ? 8.461 12.344 11.219 1 89.81 87 SER A C 1
ATOM 686 O O . SER A 1 87 ? 9.359 13.172 11.141 1 89.81 87 SER A O 1
ATOM 688 N N . ILE A 1 88 ? 7.207 12.57 11.289 1 82 88 ILE A N 1
ATOM 689 C CA . ILE A 1 88 ? 6.684 13.883 11.656 1 82 88 ILE A CA 1
ATOM 690 C C . ILE A 1 88 ? 5.555 13.719 12.672 1 82 88 ILE A C 1
ATOM 692 O O . ILE A 1 88 ? 4.75 12.789 12.57 1 82 88 ILE A O 1
ATOM 696 N N . GLU A 1 89 ? 5.707 14.523 13.695 1 78.5 89 GLU A N 1
ATOM 697 C CA . GLU A 1 89 ? 4.605 14.625 14.648 1 78.5 89 GLU A CA 1
ATOM 698 C C . GLU A 1 89 ? 3.721 15.828 14.344 1 78.5 89 GLU A C 1
ATOM 700 O O . GLU A 1 89 ? 4.164 16.969 14.445 1 78.5 89 GLU A O 1
ATOM 705 N N . ARG A 1 90 ? 2.637 15.766 13.836 1 65.56 90 ARG A N 1
ATOM 706 C CA . ARG A 1 90 ? 1.742 16.859 13.469 1 65.56 90 ARG A CA 1
ATOM 707 C C . ARG A 1 90 ? 1.047 17.438 14.695 1 65.56 90 ARG A C 1
ATOM 709 O O . ARG A 1 90 ? 0.993 18.656 14.867 1 65.56 90 ARG A O 1
ATOM 716 N N . THR A 1 91 ? 0.217 16.625 15.375 1 62.62 91 THR A N 1
ATOM 717 C CA . THR A 1 91 ? -0.349 17 16.656 1 62.62 91 THR A CA 1
ATOM 718 C C . THR A 1 91 ? -0.015 15.969 17.734 1 62.62 91 THR A C 1
ATOM 720 O O . THR A 1 91 ? 0.557 14.922 17.422 1 62.62 91 THR A O 1
ATOM 723 N N . LYS A 1 92 ? -0.145 16.453 18.984 1 63.03 92 LYS A N 1
ATOM 724 C CA . LYS A 1 92 ? 0.023 15.516 20.094 1 63.03 92 LYS A CA 1
ATOM 725 C C . LYS A 1 92 ? -0.737 14.219 19.828 1 63.03 92 LYS A C 1
ATOM 727 O O . LYS A 1 92 ? -0.416 13.172 20.406 1 63.03 92 LYS A O 1
ATOM 732 N N . ALA A 1 93 ? -1.559 14.242 18.656 1 71.88 93 ALA A N 1
ATOM 733 C CA . ALA A 1 93 ? -2.492 13.125 18.547 1 71.88 93 ALA A CA 1
ATOM 734 C C . ALA A 1 93 ? -2.125 12.211 17.391 1 71.88 93 ALA A C 1
ATOM 736 O O . ALA A 1 93 ? -2.502 11.039 17.359 1 71.88 93 ALA A O 1
ATOM 737 N N . TYR A 1 94 ? -1.324 12.75 16.422 1 81.06 94 TYR A N 1
ATOM 738 C CA . TYR A 1 94 ? -1.014 11.938 15.258 1 81.06 94 TYR A CA 1
ATOM 739 C C . TYR A 1 94 ? 0.485 11.93 14.977 1 81.06 94 TYR A C 1
ATOM 741 O O . TYR A 1 94 ? 1.124 12.984 14.945 1 81.06 94 TYR A O 1
ATOM 749 N N . LYS A 1 95 ? 1.039 10.812 14.852 1 87.62 95 LYS A N 1
ATOM 750 C CA . LYS A 1 95 ? 2.41 10.633 14.383 1 87.62 95 LYS A CA 1
ATOM 751 C C . LYS A 1 95 ? 2.445 9.867 13.062 1 87.62 95 LYS A C 1
ATOM 753 O O . LYS A 1 95 ? 1.754 8.859 12.906 1 87.62 95 LYS A O 1
ATOM 758 N N . TYR A 1 96 ? 3.227 10.414 12.125 1 91.62 96 TYR A N 1
ATOM 759 C CA . TYR A 1 96 ? 3.426 9.758 10.836 1 91.62 96 TYR A CA 1
ATOM 760 C C . TYR A 1 96 ? 4.883 9.352 10.648 1 91.62 96 TYR A C 1
ATOM 762 O O . TYR A 1 96 ? 5.793 10.148 10.898 1 91.62 96 TYR A O 1
ATOM 770 N N . GLN A 1 97 ? 5.039 8.172 10.242 1 94.56 97 GLN A N 1
ATOM 771 C CA . GLN A 1 97 ? 6.355 7.68 9.852 1 94.56 97 GLN A CA 1
ATOM 772 C C . GLN A 1 97 ? 6.344 7.168 8.414 1 94.56 97 GLN A C 1
ATOM 774 O O . GLN A 1 97 ? 5.637 6.211 8.094 1 94.56 97 GLN A O 1
ATOM 779 N N . SER A 1 98 ? 7.09 7.832 7.551 1 95.69 98 SER A N 1
ATOM 780 C CA . SER A 1 98 ? 7.152 7.418 6.152 1 95.69 98 SER A CA 1
ATOM 781 C C . SER A 1 98 ? 7.984 6.148 5.988 1 95.69 98 SER A C 1
ATOM 783 O O . SER A 1 98 ? 9.062 6.027 6.578 1 95.69 98 SER A O 1
ATOM 785 N N . LEU A 1 99 ? 7.531 5.227 5.164 1 97.81 99 LEU A N 1
ATOM 786 C CA . LEU A 1 99 ? 8.227 3.963 4.957 1 97.81 99 LEU A CA 1
ATOM 787 C C . LEU A 1 99 ? 8.891 3.926 3.584 1 97.81 99 LEU A C 1
ATOM 789 O O . LEU A 1 99 ? 9.461 2.906 3.191 1 97.81 99 LEU A O 1
ATOM 793 N N . ALA A 1 100 ? 8.906 5.055 2.861 1 96.81 100 ALA A N 1
ATOM 794 C CA . ALA A 1 100 ? 9.508 5.078 1.531 1 96.81 100 ALA A CA 1
ATOM 795 C C . ALA A 1 100 ? 10.039 6.469 1.194 1 96.81 100 ALA A C 1
ATOM 797 O O . ALA A 1 100 ? 10.008 6.887 0.036 1 96.81 100 ALA A O 1
ATOM 798 N N . ALA A 1 101 ? 10.461 7.211 2.156 1 94.44 101 ALA A N 1
ATOM 799 C CA . ALA A 1 101 ? 10.82 8.617 2.012 1 94.44 101 ALA A CA 1
ATOM 800 C C . ALA A 1 101 ? 11.992 8.789 1.042 1 94.44 101 ALA A C 1
ATOM 802 O O . ALA A 1 101 ? 12.148 9.852 0.43 1 94.44 101 ALA A O 1
ATOM 803 N N . GLY A 1 102 ? 12.734 7.754 0.804 1 95.38 102 GLY A N 1
ATOM 804 C CA . GLY A 1 102 ? 13.93 7.875 -0.021 1 95.38 102 GLY A CA 1
ATOM 805 C C . GLY A 1 102 ? 13.703 7.461 -1.462 1 95.38 102 GLY A C 1
ATOM 806 O O . GLY A 1 102 ? 14.578 7.641 -2.311 1 95.38 102 GLY A O 1
ATOM 807 N N . PHE A 1 103 ? 12.562 6.965 -1.769 1 96.5 103 PHE A N 1
ATOM 808 C CA . PHE A 1 103 ? 12.289 6.438 -3.1 1 96.5 103 PHE A CA 1
ATOM 809 C C . PHE A 1 103 ? 11.648 7.5 -3.984 1 96.5 103 PHE A C 1
ATOM 811 O O . PHE A 1 103 ? 10.633 8.094 -3.619 1 96.5 103 PHE A O 1
ATOM 818 N N . ILE A 1 104 ? 12.164 7.758 -5.07 1 93.88 104 ILE A N 1
ATOM 819 C CA . ILE A 1 104 ? 11.688 8.828 -5.941 1 93.88 104 ILE A CA 1
ATOM 820 C C . ILE A 1 104 ? 10.531 8.312 -6.801 1 93.88 104 ILE A C 1
ATOM 822 O O . ILE A 1 104 ? 10.43 7.113 -7.066 1 93.88 104 ILE A O 1
ATOM 826 N N . ASN A 1 105 ? 9.586 9.188 -7.172 1 91.06 105 ASN A N 1
ATOM 827 C CA . ASN A 1 105 ? 8.5 8.93 -8.117 1 91.06 105 ASN A CA 1
ATOM 828 C C . ASN A 1 105 ? 7.637 7.754 -7.676 1 91.06 105 ASN A C 1
ATOM 830 O O . ASN A 1 105 ? 7.328 6.875 -8.477 1 91.06 105 ASN A O 1
ATOM 834 N N . ARG A 1 106 ? 7.328 7.754 -6.434 1 92.88 106 ARG A N 1
ATOM 835 C CA . ARG A 1 106 ? 6.508 6.691 -5.859 1 92.88 106 ARG A CA 1
ATOM 836 C C . ARG A 1 106 ? 5.074 6.77 -6.367 1 92.88 106 ARG A C 1
ATOM 838 O O . ARG A 1 106 ? 4.512 7.859 -6.488 1 92.88 106 ARG A O 1
ATOM 845 N N . THR A 1 107 ? 4.535 5.59 -6.582 1 92.81 107 THR A N 1
ATOM 846 C CA . THR A 1 107 ? 3.133 5.512 -6.973 1 92.81 107 THR A CA 1
ATOM 847 C C . THR A 1 107 ? 2.229 5.543 -5.742 1 92.81 107 THR A C 1
ATOM 849 O O . THR A 1 107 ? 1.026 5.793 -5.855 1 92.81 107 THR A O 1
ATOM 852 N N . ALA A 1 108 ? 2.803 5.27 -4.582 1 94.31 108 ALA A N 1
ATOM 853 C CA . ALA A 1 108 ? 2.074 5.27 -3.318 1 94.31 108 ALA A CA 1
ATOM 854 C C . ALA A 1 108 ? 2.969 5.723 -2.168 1 94.31 108 ALA A C 1
ATOM 856 O O . ALA A 1 108 ? 4.191 5.559 -2.225 1 94.31 108 ALA A O 1
ATOM 857 N N . ASP A 1 109 ? 2.359 6.246 -1.191 1 94.44 109 ASP A N 1
ATOM 858 C CA . ASP A 1 109 ? 3.055 6.699 0.009 1 94.44 109 ASP A CA 1
ATOM 859 C C . ASP A 1 109 ? 2.646 5.875 1.227 1 94.44 109 ASP A C 1
ATOM 861 O O . ASP A 1 109 ? 1.577 6.09 1.8 1 94.44 109 ASP A O 1
ATOM 865 N N . PRO A 1 110 ? 3.498 4.938 1.663 1 97.44 110 PRO A N 1
ATOM 866 C CA . PRO A 1 110 ? 3.193 4.16 2.867 1 97.44 110 PRO A CA 1
ATOM 867 C C . PRO A 1 110 ? 3.664 4.852 4.148 1 97.44 110 PRO A C 1
ATOM 869 O O . PRO A 1 110 ? 4.805 5.309 4.223 1 97.44 110 PRO A O 1
ATOM 872 N N . PHE A 1 111 ? 2.793 4.871 5.156 1 96.56 111 PHE A N 1
ATOM 873 C CA . PHE A 1 111 ? 3.078 5.453 6.461 1 96.56 111 PHE A CA 1
ATOM 874 C C . PHE A 1 111 ? 2.67 4.5 7.582 1 96.56 111 PHE A C 1
ATOM 876 O O . PHE A 1 111 ? 1.632 3.842 7.496 1 96.56 111 PHE A O 1
ATOM 883 N N . ILE A 1 112 ? 3.492 4.48 8.57 1 97.94 112 ILE A N 1
ATOM 884 C CA . ILE A 1 112 ? 2.939 4.082 9.859 1 97.94 112 ILE A CA 1
ATOM 885 C C . ILE A 1 112 ? 2.303 5.289 10.547 1 97.94 112 ILE A C 1
ATOM 887 O O . ILE A 1 112 ? 2.951 6.324 10.727 1 97.94 112 ILE A O 1
ATOM 891 N N . VAL A 1 113 ? 1.078 5.148 10.891 1 95.88 113 VAL A N 1
ATOM 892 C CA . VAL A 1 113 ? 0.349 6.223 11.555 1 95.88 113 VAL A CA 1
ATOM 893 C C . VAL A 1 113 ? -0.004 5.801 12.977 1 95.88 113 VAL A C 1
ATOM 895 O O . VAL A 1 113 ? -0.526 4.707 13.195 1 95.88 113 VAL A O 1
ATOM 898 N N . THR A 1 114 ? 0.328 6.555 13.883 1 95.94 114 THR A N 1
ATOM 899 C CA . THR A 1 114 ? -0.049 6.375 15.281 1 95.94 114 THR A CA 1
ATOM 900 C C . THR A 1 114 ? -1.05 7.445 15.711 1 95.94 114 THR A C 1
ATOM 902 O O . THR A 1 114 ? -0.789 8.641 15.57 1 95.94 114 THR A O 1
ATOM 905 N N . VAL A 1 115 ? -2.141 7.027 16.203 1 94 115 VAL A N 1
ATOM 906 C CA . VAL A 1 115 ? -3.205 7.93 16.641 1 94 115 VAL A CA 1
ATOM 907 C C . VAL A 1 115 ? -3.467 7.75 18.125 1 94 115 VAL A C 1
ATOM 909 O O . VAL A 1 115 ? -3.793 6.648 18.578 1 94 115 VAL A O 1
ATOM 912 N N . GLU A 1 116 ? -3.334 8.781 18.875 1 93.5 116 GLU A N 1
ATOM 913 C CA . GLU A 1 116 ? -3.643 8.766 20.312 1 93.5 116 GLU A CA 1
ATOM 914 C C . GLU A 1 116 ? -5.141 8.906 20.547 1 93.5 116 GLU A C 1
ATOM 916 O O . GLU A 1 116 ? -5.84 9.57 19.781 1 93.5 116 GLU A O 1
ATOM 921 N N . PRO A 1 117 ? -5.566 8.305 21.609 1 94 117 PRO A N 1
ATOM 922 C CA . PRO A 1 117 ? -6.992 8.445 21.922 1 94 117 PRO A CA 1
ATOM 923 C C . PRO A 1 117 ? -7.379 9.875 22.281 1 94 117 PRO A C 1
ATOM 925 O O . PRO A 1 117 ? -6.586 10.594 22.891 1 94 117 PRO A O 1
ATOM 928 N N . LYS A 1 118 ? -8.484 10.273 21.859 1 89.19 118 LYS A N 1
ATOM 929 C CA . LYS A 1 118 ? -9.086 11.547 22.25 1 89.19 118 LYS A CA 1
ATOM 930 C C . LYS A 1 118 ? -10.398 11.328 23 1 89.19 118 LYS A C 1
ATOM 932 O O . LYS A 1 118 ? -11 10.258 22.922 1 89.19 118 LYS A O 1
ATOM 937 N N . PRO A 1 119 ? -10.742 12.391 23.75 1 87.75 119 PRO A N 1
ATOM 938 C CA . PRO A 1 119 ? -12.047 12.258 24.391 1 87.75 119 PRO A CA 1
ATOM 939 C C . PRO A 1 119 ? -13.18 11.992 23.406 1 87.75 119 PRO A C 1
ATOM 941 O O . PRO A 1 119 ? -13.141 12.469 22.281 1 87.75 119 PRO A O 1
ATOM 944 N N . ASP A 1 120 ? -14.109 11.25 23.828 1 82.75 120 ASP A N 1
ATOM 945 C CA . ASP A 1 120 ? -15.234 10.875 22.969 1 82.75 120 ASP A CA 1
ATOM 946 C C . ASP A 1 120 ? -15.961 12.109 22.438 1 82.75 120 ASP A C 1
ATOM 948 O O . ASP A 1 120 ? -16.578 12.062 21.375 1 82.75 120 ASP A O 1
ATOM 952 N N . SER A 1 121 ? -15.844 13.188 23.094 1 85.19 121 SER A N 1
ATOM 953 C CA . SER A 1 121 ? -16.547 14.422 22.734 1 85.19 121 SER A CA 1
ATOM 954 C C . SER A 1 121 ? -15.867 15.117 21.547 1 85.19 121 SER A C 1
ATOM 956 O O . SER A 1 121 ? -16.453 15.992 20.922 1 85.19 121 SER A O 1
ATOM 958 N N . GLU A 1 122 ? -14.656 14.758 21.328 1 85 122 GLU A N 1
ATOM 959 C CA . GLU A 1 122 ? -13.953 15.391 20.219 1 85 122 GLU A CA 1
ATOM 960 C C . GLU A 1 122 ? -14.508 14.922 18.875 1 85 122 GLU A C 1
ATOM 962 O O . GLU A 1 122 ? -14.633 13.719 18.641 1 85 122 GLU A O 1
ATOM 967 N N . PRO A 1 123 ? -14.93 15.93 18.078 1 85.88 123 PRO A N 1
ATOM 968 C CA . PRO A 1 123 ? -15.477 15.547 16.781 1 85.88 123 PRO A CA 1
ATOM 969 C C . PRO A 1 123 ? -14.422 14.906 15.867 1 85.88 123 PRO A C 1
ATOM 971 O O . PRO A 1 123 ? -13.227 15.164 16.031 1 85.88 123 PRO A O 1
ATOM 974 N N . ILE A 1 124 ? -14.898 14.102 14.969 1 85.38 124 ILE A N 1
ATOM 975 C CA . ILE A 1 124 ? -14.031 13.531 13.945 1 85.38 124 ILE A CA 1
ATOM 976 C C . ILE A 1 124 ? -13.758 14.562 12.859 1 85.38 124 ILE A C 1
ATOM 978 O O . ILE A 1 124 ? -14.688 15.234 12.391 1 85.38 124 ILE A O 1
ATOM 982 N N . HIS A 1 125 ? -12.523 14.664 12.602 1 82.12 125 HIS A N 1
ATOM 983 C CA . HIS A 1 125 ? -12.164 15.516 11.477 1 82.12 125 HIS A CA 1
ATOM 984 C C . HIS A 1 125 ? -12.125 14.727 10.18 1 82.12 125 HIS A C 1
ATOM 986 O O . HIS A 1 125 ? -11.516 13.656 10.109 1 82.12 125 HIS A O 1
ATOM 992 N N . TYR A 1 126 ? -12.805 15.266 9.219 1 86.31 126 TYR A N 1
ATOM 993 C CA . TYR A 1 126 ? -12.891 14.578 7.934 1 86.31 126 TYR A CA 1
ATOM 994 C C . TYR A 1 126 ? -11.93 15.203 6.922 1 86.31 126 TYR A C 1
ATOM 996 O O . TYR A 1 126 ? -11.727 16.422 6.918 1 86.31 126 TYR A O 1
ATOM 1004 N N . ASN A 1 127 ? -11.398 14.32 6.121 1 83 127 ASN A N 1
ATOM 1005 C CA . ASN A 1 127 ? -10.508 14.695 5.023 1 83 127 ASN A CA 1
ATOM 1006 C C . ASN A 1 127 ? -10.953 14.07 3.705 1 83 127 ASN A C 1
ATOM 1008 O O . ASN A 1 127 ? -11.695 13.086 3.699 1 83 127 ASN A O 1
ATOM 1012 N N . SER A 1 128 ? -10.609 14.688 2.658 1 85.44 128 SER A N 1
ATOM 1013 C CA . SER A 1 128 ? -10.797 14.141 1.315 1 85.44 128 SER A CA 1
ATOM 1014 C C . SER A 1 128 ? -9.617 14.484 0.415 1 85.44 128 SER A C 1
ATOM 1016 O O . SER A 1 128 ? -9.078 15.594 0.478 1 85.44 128 SER A O 1
ATOM 1018 N N . HIS A 1 129 ? -9.188 13.555 -0.334 1 83.75 129 HIS A N 1
ATOM 1019 C CA . HIS A 1 129 ? -8.141 13.781 -1.322 1 83.75 129 HIS A CA 1
ATOM 1020 C C . HIS A 1 129 ? -8.273 12.812 -2.494 1 83.75 129 HIS A C 1
ATOM 1022 O O . HIS A 1 129 ? -8.891 11.758 -2.369 1 83.75 129 HIS A O 1
ATOM 1028 N N . THR A 1 130 ? -7.785 13.172 -3.592 1 86.38 130 THR A N 1
ATOM 1029 C CA . THR A 1 130 ? -7.863 12.344 -4.793 1 86.38 130 THR A CA 1
ATOM 1030 C C . THR A 1 130 ? -7.141 11.016 -4.586 1 86.38 130 THR A C 1
ATOM 1032 O O . THR A 1 130 ? -6.133 10.961 -3.875 1 86.38 130 THR A O 1
ATOM 1035 N N . GLY A 1 131 ? -7.766 10.023 -5.223 1 92.31 131 GLY A N 1
ATOM 1036 C CA . GLY A 1 131 ? -7.094 8.734 -5.234 1 92.31 131 GLY A CA 1
ATOM 1037 C C . GLY A 1 131 ? -7.754 7.707 -4.336 1 92.31 131 GLY A C 1
ATOM 1038 O O . GLY A 1 131 ? -8.977 7.703 -4.188 1 92.31 131 GLY A O 1
ATOM 1039 N N . GLN A 1 132 ? -6.938 6.742 -3.945 1 96.06 132 GLN A N 1
ATOM 1040 C CA . GLN A 1 132 ? -7.367 5.629 -3.105 1 96.06 132 GLN A CA 1
ATOM 1041 C C . GLN A 1 132 ? -6.438 5.453 -1.907 1 96.06 132 GLN A C 1
ATOM 1043 O O . GLN A 1 132 ? -5.328 5.992 -1.89 1 96.06 132 GLN A O 1
ATOM 1048 N N . GLU A 1 133 ? -6.941 4.809 -0.866 1 96.81 133 GLU A N 1
ATOM 1049 C CA . GLU A 1 133 ? -6.16 4.57 0.342 1 96.81 133 GLU A CA 1
ATOM 1050 C C . GLU A 1 133 ? -6.406 3.166 0.891 1 96.81 133 GLU A C 1
ATOM 1052 O O . GLU A 1 133 ? -7.52 2.646 0.801 1 96.81 133 GLU A O 1
ATOM 1057 N N . PHE A 1 134 ? -5.367 2.539 1.312 1 98.44 134 PHE A N 1
ATOM 1058 C CA . PHE A 1 134 ? -5.402 1.249 1.99 1 98.44 134 PHE A CA 1
ATOM 1059 C C . PHE A 1 134 ? -4.859 1.369 3.41 1 98.44 134 PHE A C 1
ATOM 1061 O O . PHE A 1 134 ? -3.76 1.885 3.619 1 98.44 134 PHE A O 1
ATOM 1068 N N . ASN A 1 135 ? -5.637 0.924 4.359 1 98.81 135 ASN A N 1
ATOM 1069 C CA . ASN A 1 135 ? -5.223 0.917 5.762 1 98.81 135 ASN A CA 1
ATOM 1070 C C . ASN A 1 135 ? -5.195 -0.499 6.328 1 98.81 135 ASN A C 1
ATOM 1072 O O . ASN A 1 135 ? -6.094 -1.298 6.062 1 98.81 135 ASN A O 1
ATOM 1076 N N . LEU A 1 136 ? -4.219 -0.856 7.059 1 98.94 136 LEU A N 1
ATOM 1077 C CA . LEU A 1 136 ? -4.098 -2.1 7.809 1 98.94 136 LEU A CA 1
ATOM 1078 C C . LEU A 1 136 ? -3.811 -1.818 9.281 1 98.94 136 LEU A C 1
ATOM 1080 O O . LEU A 1 136 ? -2.787 -1.216 9.617 1 98.94 136 LEU A O 1
ATOM 1084 N N . VAL A 1 137 ? -4.66 -2.268 10.164 1 98.94 137 VAL A N 1
ATOM 1085 C CA . VAL A 1 137 ? -4.453 -2.039 11.594 1 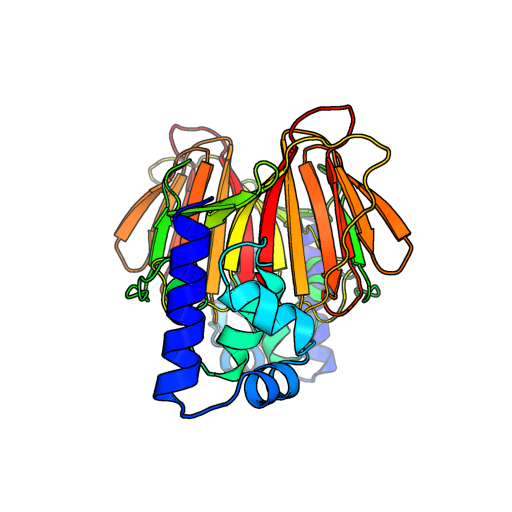98.94 137 VAL A CA 1
ATOM 1086 C C . VAL A 1 137 ? -3.379 -2.988 12.117 1 98.94 137 VAL A C 1
ATOM 1088 O O . VAL A 1 137 ? -3.498 -4.207 11.977 1 98.94 137 VAL A O 1
ATOM 1091 N N . LEU A 1 138 ? -2.387 -2.436 12.672 1 98.62 138 LEU A N 1
ATOM 1092 C CA . LEU A 1 138 ? -1.276 -3.227 13.195 1 98.62 138 LEU A CA 1
ATOM 1093 C C . LEU A 1 138 ? -1.43 -3.459 14.695 1 98.62 138 LEU A C 1
ATOM 1095 O O . LEU A 1 138 ? -1.09 -4.531 15.195 1 98.62 138 LEU A O 1
ATOM 1099 N N . GLU A 1 139 ? -1.842 -2.455 15.414 1 98.31 139 GLU A N 1
ATOM 1100 C CA . GLU A 1 139 ? -2.059 -2.504 16.859 1 98.31 139 GLU A CA 1
ATOM 1101 C C . GLU A 1 139 ? -3.244 -1.638 17.266 1 98.31 139 GLU A C 1
ATOM 1103 O O . GLU A 1 139 ? -3.379 -0.501 16.812 1 98.31 139 GLU A O 1
ATOM 1108 N N . GLY A 1 140 ? -4.102 -2.193 18.172 1 98.25 140 GLY A N 1
ATOM 1109 C CA . GLY A 1 140 ? -5.211 -1.416 18.703 1 98.25 140 GLY A CA 1
ATOM 1110 C C . GLY A 1 140 ? -6.469 -1.527 17.859 1 98.25 140 GLY A C 1
ATOM 1111 O O . GLY A 1 140 ? -6.625 -2.479 17.094 1 98.25 140 GLY A O 1
ATOM 1112 N N . ARG A 1 141 ? -7.406 -0.626 18.219 1 98.44 141 ARG A N 1
ATOM 1113 C CA . ARG A 1 141 ? -8.695 -0.571 17.531 1 98.44 141 ARG A CA 1
ATOM 1114 C C . ARG A 1 141 ? -9.031 0.858 17.125 1 98.44 141 ARG A C 1
ATOM 1116 O O . ARG A 1 141 ? -8.711 1.809 17.828 1 98.44 141 ARG A O 1
ATOM 1123 N N . MET A 1 142 ? -9.734 0.952 16 1 97.94 142 MET A N 1
ATOM 1124 C CA . MET A 1 142 ? -10.102 2.289 15.539 1 97.94 142 MET A CA 1
ATOM 1125 C C . MET A 1 142 ? -11.453 2.273 14.836 1 97.94 142 MET A C 1
ATOM 1127 O O . MET A 1 142 ? -11.93 1.216 14.414 1 97.94 142 MET A O 1
ATOM 1131 N N . MET A 1 143 ? -12.039 3.373 14.797 1 97.62 143 MET A N 1
ATOM 1132 C CA . MET A 1 143 ? -13.203 3.619 13.945 1 97.62 143 MET A CA 1
ATOM 1133 C C . MET A 1 143 ? -12.828 4.48 12.742 1 97.62 143 MET A C 1
ATOM 1135 O O . MET A 1 143 ? -12.086 5.461 12.883 1 97.62 143 MET A O 1
ATOM 1139 N N . VAL A 1 144 ? -13.156 4.066 11.547 1 97.75 144 VAL A N 1
ATOM 1140 C CA . VAL A 1 144 ? -13.047 4.883 10.344 1 97.75 144 VAL A CA 1
ATOM 1141 C C . VAL A 1 144 ? -14.445 5.246 9.836 1 97.75 144 VAL A C 1
ATOM 1143 O O . VAL A 1 144 ? -15.297 4.371 9.656 1 97.75 144 VAL A O 1
ATOM 1146 N N . SER A 1 145 ? -14.617 6.512 9.734 1 96.81 145 SER A N 1
ATOM 1147 C CA . SER A 1 145 ? -15.852 7 9.125 1 96.81 145 SER A CA 1
ATOM 1148 C C . SER A 1 145 ? -15.633 7.375 7.664 1 96.81 145 SER A C 1
ATOM 1150 O O . SER A 1 145 ? -14.742 8.164 7.348 1 96.81 145 SER A O 1
ATOM 1152 N N . ILE A 1 146 ? -16.375 6.727 6.812 1 96.31 146 ILE A N 1
ATOM 1153 C CA . ILE A 1 146 ? -16.266 7.031 5.391 1 96.31 146 ILE A CA 1
ATOM 1154 C C . ILE A 1 146 ? -17.656 7.199 4.785 1 96.31 146 ILE A C 1
ATOM 1156 O O . ILE A 1 146 ? -18.484 6.277 4.832 1 96.31 146 ILE A O 1
ATOM 1160 N N . ASP A 1 147 ? -17.844 8.352 4.191 1 93.12 147 ASP A N 1
ATOM 1161 C CA . ASP A 1 147 ? -19.094 8.672 3.533 1 93.12 147 ASP A CA 1
ATOM 1162 C C . ASP A 1 147 ? -20.297 8.367 4.441 1 93.12 147 ASP A C 1
ATOM 1164 O O . ASP A 1 147 ? -21.25 7.73 4.016 1 93.12 147 ASP A O 1
ATOM 1168 N N . GLY A 1 148 ? -20.156 8.695 5.668 1 92.06 148 GLY A N 1
ATOM 1169 C CA . GLY A 1 148 ? -21.25 8.586 6.621 1 92.06 148 GLY A CA 1
ATOM 1170 C C . GLY A 1 148 ? -21.344 7.215 7.262 1 92.06 148 GLY A C 1
ATOM 1171 O O . GLY A 1 148 ? -22.203 6.98 8.117 1 92.06 148 GLY A O 1
ATOM 1172 N N . LYS A 1 149 ? -20.531 6.254 6.891 1 95.88 149 LYS A N 1
ATOM 1173 C CA . LYS A 1 149 ? -20.484 4.914 7.469 1 95.88 149 LYS A CA 1
ATOM 1174 C C . LYS A 1 149 ? -19.344 4.777 8.469 1 95.88 149 LYS A C 1
ATOM 1176 O O . LYS A 1 149 ? -18.203 5.105 8.156 1 95.88 149 LYS A O 1
ATOM 1181 N N . ASP A 1 150 ? -19.734 4.328 9.633 1 97.25 150 ASP A N 1
ATOM 1182 C CA . ASP A 1 150 ? -18.734 4.094 10.664 1 97.25 150 ASP A CA 1
ATOM 1183 C C . ASP A 1 150 ? -18.312 2.627 10.695 1 97.25 150 ASP A C 1
ATOM 1185 O O . ASP A 1 150 ? -19.125 1.744 10.938 1 97.25 150 ASP A O 1
ATOM 1189 N N . LEU A 1 151 ? -17.094 2.377 10.5 1 98.38 151 LEU A N 1
ATOM 1190 C CA . LEU A 1 151 ? -16.516 1.033 10.453 1 98.38 151 LEU A CA 1
ATOM 1191 C C . LEU A 1 151 ? -15.531 0.822 11.594 1 98.38 151 LEU A C 1
ATOM 1193 O O . LEU A 1 151 ? -14.586 1.6 11.758 1 98.38 151 LEU A O 1
ATOM 1197 N N . ILE A 1 152 ? -15.773 -0.193 12.336 1 98.69 152 ILE A N 1
ATOM 1198 C CA 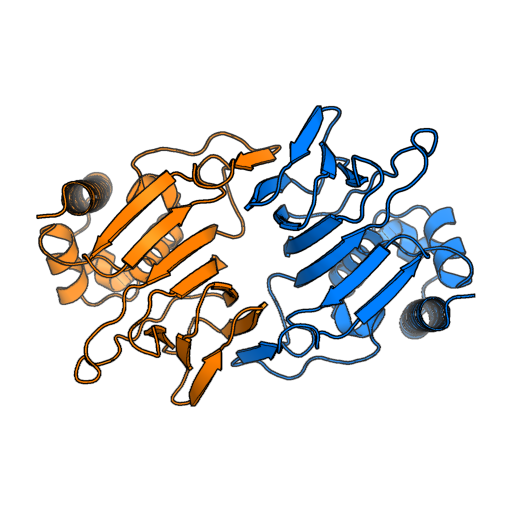. ILE A 1 152 ? -14.836 -0.536 13.398 1 98.69 152 ILE A CA 1
ATOM 1199 C C . ILE A 1 152 ? -13.789 -1.512 12.859 1 98.69 152 ILE A C 1
ATOM 1201 O O . ILE A 1 152 ? -14.133 -2.539 12.273 1 98.69 152 ILE A O 1
ATOM 1205 N N . LEU A 1 153 ? -12.547 -1.169 13.078 1 98.81 153 LEU A N 1
ATOM 1206 C CA . LEU A 1 153 ? -11.438 -2.025 12.672 1 98.81 153 LEU A CA 1
ATOM 1207 C C . LEU A 1 153 ? -10.664 -2.525 13.883 1 98.81 153 LEU A C 1
ATOM 1209 O O . LEU A 1 153 ? -10.273 -1.735 14.75 1 98.81 153 LEU A O 1
ATOM 1213 N N . ASN A 1 154 ? -10.438 -3.809 13.898 1 98.75 154 ASN A N 1
ATOM 1214 C CA . ASN A 1 154 ? -9.594 -4.449 14.898 1 98.75 154 ASN A CA 1
ATOM 1215 C C . ASN A 1 154 ? -8.211 -4.77 14.344 1 98.75 154 ASN A C 1
ATOM 1217 O O . ASN A 1 154 ? -7.965 -4.602 13.148 1 98.75 154 ASN A O 1
ATOM 1221 N N . GLU A 1 155 ? -7.336 -5.148 15.281 1 98.62 155 GLU A N 1
ATOM 1222 C CA . GLU A 1 155 ? -5.996 -5.535 14.844 1 98.62 155 GLU A CA 1
ATOM 1223 C C . GLU A 1 155 ? -6.055 -6.562 13.719 1 98.62 155 GLU A C 1
ATOM 1225 O O . GLU A 1 155 ? -6.773 -7.559 13.82 1 98.62 155 GLU A O 1
ATOM 1230 N N . GLY A 1 156 ? -5.371 -6.273 12.633 1 98.56 156 GLY A N 1
ATOM 1231 C CA . GLY A 1 156 ? -5.32 -7.191 11.508 1 98.56 156 GLY A CA 1
ATOM 1232 C C . GLY A 1 156 ? -6.379 -6.91 10.461 1 98.56 156 GLY A C 1
ATOM 1233 O O . GLY A 1 156 ? -6.297 -7.41 9.336 1 98.56 156 GLY A O 1
ATOM 1234 N N . ASP A 1 157 ? -7.395 -6.113 10.812 1 98.88 157 ASP A N 1
ATOM 1235 C CA . ASP A 1 157 ? -8.375 -5.688 9.82 1 98.88 157 ASP A CA 1
ATOM 1236 C C . ASP A 1 157 ? -7.758 -4.691 8.836 1 98.88 157 ASP A C 1
ATOM 1238 O O . ASP A 1 157 ? -6.816 -3.971 9.18 1 98.88 157 ASP A O 1
ATOM 1242 N N . SER A 1 158 ? -8.281 -4.68 7.621 1 98.88 158 SER A N 1
ATOM 1243 C CA . SER A 1 158 ? -7.828 -3.707 6.633 1 98.88 158 SER A CA 1
ATOM 1244 C C . SER A 1 158 ? -9 -3.072 5.895 1 98.88 158 SER A C 1
ATOM 1246 O O . SER A 1 158 ? -10.109 -3.609 5.906 1 98.88 158 SER A O 1
ATOM 1248 N N . LEU A 1 159 ? -8.758 -1.934 5.379 1 98.75 159 LEU A N 1
ATOM 1249 C CA . LEU A 1 159 ? -9.773 -1.149 4.684 1 98.75 159 LEU A CA 1
ATOM 1250 C C . LEU A 1 159 ? -9.195 -0.519 3.418 1 98.75 159 LEU A C 1
ATOM 1252 O O . LEU A 1 159 ? -8.172 0.165 3.473 1 98.75 159 LEU A O 1
ATOM 1256 N N . TYR A 1 160 ? -9.734 -0.849 2.268 1 98.69 160 TYR A N 1
ATOM 1257 C CA . TYR A 1 160 ? -9.461 -0.193 0.994 1 98.69 160 TYR A CA 1
ATOM 1258 C C . TYR A 1 160 ? -10.594 0.743 0.605 1 98.69 160 TYR A C 1
ATOM 1260 O O . TYR A 1 160 ? -11.766 0.356 0.645 1 98.69 160 TYR A O 1
ATOM 1268 N N . PHE A 1 161 ? -10.258 2.055 0.219 1 98.19 161 PHE A N 1
ATOM 1269 C CA . PHE A 1 161 ? -11.398 2.934 -0.006 1 98.19 161 PHE A CA 1
ATOM 1270 C C . PHE A 1 161 ? -11.039 4.059 -0.966 1 98.19 161 PHE A C 1
ATOM 1272 O O . PHE A 1 161 ? -9.852 4.32 -1.203 1 98.19 161 PHE A O 1
ATOM 1279 N N . ASN A 1 162 ? -12.062 4.566 -1.517 1 97.25 162 ASN A N 1
ATOM 1280 C CA . ASN A 1 162 ? -12 5.785 -2.318 1 97.25 162 ASN A CA 1
ATOM 1281 C C . ASN A 1 162 ? -11.773 7.016 -1.446 1 97.25 162 ASN A C 1
ATOM 1283 O O . ASN A 1 162 ? -12.688 7.473 -0.755 1 97.25 162 ASN A O 1
ATOM 1287 N N . SER A 1 163 ? -10.617 7.598 -1.509 1 93.75 163 SER A N 1
ATOM 1288 C CA . SER A 1 163 ? -10.234 8.656 -0.583 1 93.75 163 SER A CA 1
ATOM 1289 C C . SER A 1 163 ? -10.836 9.992 -0.994 1 93.75 163 SER A C 1
ATOM 1291 O O . SER A 1 163 ? -10.711 10.984 -0.273 1 93.75 163 SER A O 1
ATOM 1293 N N . LYS A 1 164 ? -11.484 10.086 -2.145 1 91.69 164 LYS A N 1
ATOM 1294 C CA . LYS A 1 164 ? -12.242 11.273 -2.521 1 91.69 164 LYS A CA 1
ATOM 1295 C C . LYS A 1 164 ? -13.453 11.469 -1.614 1 91.69 164 LYS A C 1
ATOM 1297 O O . LYS A 1 164 ? -13.953 12.578 -1.467 1 91.69 164 LYS A O 1
ATOM 1302 N N . LEU A 1 165 ? -13.906 10.391 -1.115 1 94.88 165 LEU A N 1
ATOM 1303 C CA . LEU A 1 165 ? -15.016 10.445 -0.178 1 94.88 165 LEU A CA 1
ATOM 1304 C C . LEU A 1 165 ? -14.562 10.969 1.18 1 94.88 165 LEU A C 1
ATOM 1306 O O . LEU A 1 165 ? -13.477 10.617 1.653 1 94.88 165 LEU A O 1
ATOM 1310 N N . PRO A 1 166 ? -15.375 11.82 1.786 1 92.5 166 PRO A N 1
ATOM 1311 C CA . PRO A 1 166 ? -14.992 12.273 3.125 1 92.5 166 PRO A CA 1
ATOM 1312 C C . PRO A 1 166 ? -14.727 11.117 4.09 1 92.5 166 PRO A C 1
ATOM 1314 O O . PRO A 1 166 ? -15.531 10.188 4.184 1 92.5 166 PRO A O 1
ATOM 1317 N N . HIS A 1 167 ? -13.609 11.148 4.766 1 94.44 167 HIS A N 1
ATOM 1318 C CA . HIS A 1 167 ? -13.25 10.086 5.695 1 94.44 167 HIS A CA 1
ATOM 1319 C C . HIS A 1 167 ? -12.484 10.633 6.895 1 94.44 167 HIS A C 1
ATOM 1321 O O . HIS A 1 167 ? -11.852 11.688 6.805 1 94.44 167 HIS A O 1
ATOM 1327 N N . GLY A 1 168 ? -12.68 10.07 7.941 1 92.38 168 GLY A N 1
ATOM 1328 C CA . GLY A 1 168 ? -12.023 10.375 9.203 1 92.38 168 GLY A CA 1
ATOM 1329 C C . GLY A 1 168 ? -11.844 9.156 10.086 1 92.38 168 GLY A C 1
ATOM 1330 O O . GLY A 1 168 ? -12.359 8.078 9.781 1 92.38 168 GLY A O 1
ATOM 1331 N N . MET A 1 169 ? -11.039 9.328 11.133 1 93.56 169 MET A N 1
ATOM 1332 C CA . MET A 1 169 ? -10.766 8.172 11.977 1 93.56 169 MET A CA 1
ATOM 1333 C C . MET A 1 169 ? -10.586 8.586 13.438 1 93.56 169 MET A C 1
ATOM 1335 O O . MET A 1 169 ? -10.359 9.766 13.719 1 93.56 169 MET A O 1
ATOM 1339 N N . LYS A 1 170 ? -10.727 7.711 14.328 1 94.31 170 LYS A N 1
ATOM 1340 C CA . LYS A 1 170 ? -10.453 7.91 15.75 1 94.31 170 LYS A CA 1
ATOM 1341 C C . LYS A 1 170 ? -10.023 6.609 16.422 1 94.31 170 LYS A C 1
ATOM 1343 O O . LYS A 1 170 ? -10.516 5.535 16.078 1 94.31 170 LYS A O 1
ATOM 1348 N N . ALA A 1 171 ? -9.133 6.746 17.359 1 96.56 171 ALA A N 1
ATOM 1349 C CA . ALA A 1 171 ? -8.742 5.613 18.203 1 96.56 171 ALA A CA 1
ATOM 1350 C C . ALA A 1 171 ? -9.852 5.23 19.172 1 96.56 171 ALA A C 1
ATOM 1352 O O . ALA A 1 171 ? -10.586 6.098 19.656 1 96.56 171 ALA A O 1
ATOM 1353 N N . LEU A 1 172 ? -9.945 3.971 19.469 1 96.25 172 LEU A N 1
ATOM 1354 C CA . LEU A 1 172 ? -11.008 3.486 20.344 1 96.25 172 LEU A CA 1
ATOM 1355 C C . LEU A 1 172 ? -10.43 2.977 21.672 1 96.25 172 LEU A C 1
ATOM 1357 O O . LEU A 1 172 ? -9.219 2.779 21.797 1 96.25 172 LEU A O 1
ATOM 1361 N N . ASP A 1 173 ? -11.32 2.846 22.656 1 95.81 173 ASP A N 1
ATOM 1362 C CA . ASP A 1 173 ? -11.078 2.207 23.938 1 95.81 173 ASP A CA 1
ATOM 1363 C C . ASP A 1 173 ? -10.086 3.02 24.781 1 95.81 173 ASP A C 1
ATOM 1365 O O . ASP A 1 173 ? -9.43 2.479 25.672 1 95.81 173 ASP A O 1
ATOM 1369 N N . GLY A 1 174 ? -9.945 4.211 24.406 1 95.25 174 GLY A N 1
ATOM 1370 C CA . GLY A 1 174 ? -9.016 5.051 25.156 1 95.25 174 GLY A CA 1
ATOM 1371 C C . GLY A 1 174 ? -7.57 4.629 25 1 95.25 174 GLY A C 1
ATOM 1372 O O . GLY A 1 174 ? -6.742 4.887 25.875 1 95.25 174 GLY A O 1
ATOM 1373 N N . LYS A 1 175 ? -7.242 3.908 23.891 1 96.75 175 LYS A N 1
ATOM 1374 C CA . LYS A 1 175 ? -5.895 3.393 23.656 1 96.75 175 LYS A CA 1
ATOM 1375 C C . LYS A 1 175 ? -5.355 3.863 22.312 1 96.75 175 LYS A C 1
ATOM 1377 O O . LYS A 1 175 ? -6.125 4.113 21.375 1 96.75 175 LYS A O 1
ATOM 1382 N N . THR A 1 176 ? -4.125 3.895 22.281 1 97 176 THR A N 1
ATOM 1383 C CA . THR A 1 176 ? -3.434 4.242 21.047 1 97 176 THR A CA 1
ATOM 1384 C C . THR A 1 176 ? -3.652 3.166 19.984 1 97 176 THR A C 1
ATOM 1386 O O . THR A 1 176 ? -3.682 1.975 20.297 1 97 176 THR A O 1
ATOM 1389 N N . VAL A 1 177 ? -3.854 3.633 18.766 1 97.94 177 VAL A N 1
ATOM 1390 C CA . VAL A 1 177 ? -3.904 2.709 17.641 1 97.94 177 VAL A CA 1
ATOM 1391 C C . VAL A 1 177 ? -2.746 2.992 16.688 1 97.94 177 VAL A C 1
ATOM 1393 O O . VAL A 1 177 ? -2.348 4.148 16.5 1 97.94 177 VAL A O 1
ATOM 1396 N N . LYS A 1 178 ? -2.148 1.981 16.156 1 98.25 178 LYS A N 1
ATOM 1397 C CA . LYS A 1 178 ? -1.112 2.025 15.125 1 98.25 178 LYS A CA 1
ATOM 1398 C C . LYS A 1 178 ? -1.548 1.269 13.875 1 98.25 178 LYS A C 1
ATOM 1400 O O . LYS A 1 178 ? -1.992 0.122 13.961 1 98.25 178 LYS A O 1
ATOM 1405 N N . PHE A 1 179 ? -1.446 1.961 12.742 1 98.5 179 PHE A N 1
ATOM 1406 C CA . PHE A 1 179 ? -1.853 1.3 11.508 1 98.5 179 PHE A CA 1
ATOM 1407 C C . PHE A 1 179 ? -0.977 1.744 10.336 1 98.5 179 PHE A C 1
ATOM 1409 O O . PHE A 1 179 ? -0.312 2.779 10.414 1 98.5 179 PHE A O 1
ATOM 1416 N N . LEU A 1 180 ? -0.902 0.923 9.32 1 98.75 180 LEU A N 1
ATOM 1417 C CA . LEU A 1 180 ? -0.296 1.274 8.039 1 98.75 180 LEU A CA 1
ATOM 1418 C C . LEU A 1 180 ? -1.297 1.997 7.145 1 98.75 180 LEU A C 1
ATOM 1420 O O . LEU A 1 180 ? -2.422 1.528 6.961 1 98.75 180 LEU A O 1
ATOM 1424 N N . ALA A 1 181 ? -0.955 3.109 6.66 1 97.31 181 ALA A N 1
ATOM 1425 C CA . ALA A 1 181 ? -1.7 3.807 5.613 1 97.31 181 ALA A CA 1
ATOM 1426 C C . ALA A 1 181 ? -0.903 3.859 4.312 1 97.31 181 ALA A C 1
ATOM 1428 O O . ALA A 1 181 ? 0.252 4.289 4.301 1 97.31 181 ALA A O 1
ATOM 1429 N N . VAL A 1 182 ? -1.46 3.352 3.283 1 97.69 182 VAL A N 1
ATOM 1430 C CA . VAL A 1 182 ? -0.886 3.473 1.948 1 97.69 182 VAL A CA 1
ATOM 1431 C C . VAL A 1 182 ? -1.746 4.402 1.098 1 97.69 182 VAL A C 1
ATOM 1433 O O . VAL A 1 182 ? -2.859 4.047 0.707 1 97.69 182 VAL A O 1
ATOM 1436 N N . ILE A 1 183 ? -1.225 5.559 0.785 1 93.5 183 ILE A N 1
ATOM 1437 C CA . ILE A 1 183 ? -1.955 6.586 0.052 1 93.5 183 ILE A CA 1
ATOM 1438 C C . ILE A 1 183 ? -1.534 6.574 -1.416 1 93.5 183 ILE A C 1
ATOM 1440 O O . ILE A 1 183 ? -0.342 6.613 -1.726 1 93.5 183 ILE A O 1
ATOM 1444 N N . MET A 1 184 ? -2.555 6.523 -2.279 1 92.56 184 MET A N 1
ATOM 1445 C CA . MET A 1 184 ? -2.27 6.336 -3.699 1 92.56 184 MET A CA 1
ATOM 1446 C C . MET A 1 184 ? -3.01 7.367 -4.543 1 92.56 184 MET A C 1
ATOM 1448 O O . MET A 1 184 ? -4.125 7.77 -4.203 1 92.56 184 MET A O 1
ATOM 1452 N N . MET B 1 1 ? -3.016 -32.219 -6.809 1 57.09 1 MET B N 1
ATOM 1453 C CA . MET B 1 1 ? -2.848 -30.953 -7.531 1 57.09 1 MET B CA 1
ATOM 1454 C C . MET B 1 1 ? -3.756 -29.875 -6.957 1 57.09 1 MET B C 1
ATOM 1456 O O . MET B 1 1 ? -4.867 -30.156 -6.508 1 57.09 1 MET B O 1
ATOM 1460 N N . ASP B 1 2 ? -3.285 -28.609 -6.773 1 78.69 2 ASP B N 1
ATOM 1461 C CA . ASP B 1 2 ? -4.016 -27.578 -6.035 1 78.69 2 ASP B CA 1
ATOM 1462 C C . ASP B 1 2 ? -5.219 -27.078 -6.832 1 78.69 2 ASP B C 1
ATOM 1464 O O . ASP B 1 2 ? -5.07 -26.625 -7.969 1 78.69 2 ASP B O 1
ATOM 1468 N N . GLU B 1 3 ? -6.434 -27.562 -6.508 1 87.06 3 GLU B N 1
ATOM 1469 C CA . GLU B 1 3 ? -7.703 -27.219 -7.148 1 87.06 3 GLU B CA 1
ATOM 1470 C C . GLU B 1 3 ? -7.762 -25.75 -7.516 1 87.06 3 GLU B C 1
ATOM 1472 O O . GLU B 1 3 ? -8.305 -25.375 -8.562 1 87.06 3 GLU B O 1
ATOM 1477 N N . GLN B 1 4 ? -7.242 -24.938 -6.836 1 87.94 4 GLN B N 1
ATOM 1478 C CA . GLN B 1 4 ? -7.262 -23.516 -7.094 1 87.94 4 GLN B CA 1
ATOM 1479 C C . GLN B 1 4 ? -6.422 -23.156 -8.32 1 87.94 4 GLN B C 1
ATOM 1481 O O . GLN B 1 4 ? -6.824 -22.312 -9.133 1 87.94 4 GLN B O 1
ATOM 1486 N N . ILE B 1 5 ? -5.344 -23.781 -8.445 1 88.19 5 ILE B N 1
ATOM 1487 C CA . ILE B 1 5 ? -4.465 -23.531 -9.586 1 88.19 5 ILE B CA 1
ATOM 1488 C C . ILE B 1 5 ? -5.152 -23.984 -10.867 1 88.19 5 ILE B C 1
ATOM 1490 O O . ILE B 1 5 ? -5.066 -23.312 -11.898 1 88.19 5 ILE B O 1
ATOM 1494 N N . ARG B 1 6 ? -5.836 -25.125 -10.789 1 92.19 6 ARG B N 1
ATOM 1495 C CA . ARG B 1 6 ? -6.566 -25.625 -11.953 1 92.19 6 ARG B CA 1
ATOM 1496 C C . ARG B 1 6 ? -7.656 -24.656 -12.383 1 92.19 6 ARG B C 1
ATOM 1498 O O . ARG B 1 6 ? -7.867 -24.438 -13.578 1 92.19 6 ARG B O 1
ATOM 1505 N N . GLN B 1 7 ? -8.25 -24.094 -11.414 1 93 7 GLN B N 1
ATOM 1506 C CA . GLN B 1 7 ? -9.297 -23.125 -11.719 1 93 7 GLN B CA 1
ATOM 1507 C C . GLN B 1 7 ? -8.727 -21.891 -12.398 1 93 7 GLN B C 1
ATOM 1509 O O . GLN B 1 7 ? -9.32 -21.344 -13.336 1 93 7 GLN B O 1
ATOM 1514 N N . ILE B 1 8 ? -7.605 -21.422 -11.93 1 93.12 8 ILE B N 1
ATOM 1515 C CA . ILE B 1 8 ? -6.945 -20.281 -12.547 1 93.12 8 ILE B CA 1
ATOM 1516 C C . ILE B 1 8 ? -6.559 -20.609 -13.984 1 93.12 8 ILE B C 1
ATOM 1518 O O . ILE B 1 8 ? -6.773 -19.812 -14.898 1 93.12 8 ILE B O 1
ATOM 1522 N N . ALA B 1 9 ? -6.027 -21.781 -14.141 1 93.81 9 ALA B N 1
ATOM 1523 C CA . ALA B 1 9 ? -5.652 -22.25 -15.477 1 93.81 9 ALA B CA 1
ATOM 1524 C C . ALA B 1 9 ? -6.855 -22.234 -16.422 1 93.81 9 ALA B C 1
ATOM 1526 O O . ALA B 1 9 ? -6.746 -21.812 -17.562 1 93.81 9 ALA B O 1
ATOM 1527 N N . GLU B 1 10 ? -7.926 -22.688 -15.922 1 95.19 10 GLU B N 1
ATOM 1528 C CA . GLU B 1 10 ? -9.148 -22.703 -16.719 1 95.19 10 GLU B CA 1
ATOM 1529 C C . GLU B 1 10 ? -9.578 -21.281 -17.094 1 95.19 10 GLU B C 1
ATOM 1531 O O . GLU B 1 10 ? -10.016 -21.047 -18.234 1 95.19 10 GLU B O 1
ATOM 1536 N N . ARG B 1 11 ? -9.438 -20.406 -16.172 1 94.81 11 ARG B N 1
ATOM 1537 C CA . ARG B 1 11 ? -9.805 -19.016 -16.469 1 94.81 11 ARG B CA 1
ATOM 1538 C C . ARG B 1 11 ? -8.859 -18.406 -17.484 1 94.81 11 ARG B C 1
ATOM 1540 O O . ARG B 1 11 ? -9.281 -17.609 -18.328 1 94.81 11 ARG B O 1
ATOM 1547 N N . LEU B 1 12 ? -7.645 -18.766 -17.422 1 94.81 12 LEU B N 1
ATOM 1548 C CA . LEU B 1 12 ? -6.676 -18.312 -18.422 1 94.81 12 LEU B CA 1
ATOM 1549 C C . LEU B 1 12 ? -7.051 -18.828 -19.812 1 94.81 12 LEU B C 1
ATOM 1551 O O . LEU B 1 12 ? -7.051 -18.047 -20.781 1 94.81 12 LEU B O 1
ATOM 1555 N N . ARG B 1 13 ? -7.371 -20.062 -19.891 1 94.81 13 ARG B N 1
ATOM 1556 C CA . ARG B 1 13 ? -7.793 -20.656 -21.156 1 94.81 13 ARG B CA 1
ATOM 1557 C C . ARG B 1 13 ? -9.062 -19.984 -21.672 1 94.81 13 ARG B C 1
ATOM 1559 O O . ARG B 1 13 ? -9.18 -19.688 -22.859 1 94.81 13 ARG B O 1
ATOM 1566 N N . GLY B 1 14 ? -9.953 -19.828 -20.766 1 94.94 14 GLY B N 1
ATOM 1567 C CA . GLY B 1 14 ? -11.195 -19.141 -21.125 1 94.94 14 GLY B CA 1
ATOM 1568 C C . GLY B 1 14 ? -10.969 -17.766 -21.703 1 94.94 14 GLY B C 1
ATOM 1569 O O . GLY B 1 14 ? -11.594 -17.391 -22.688 1 94.94 14 GLY B O 1
ATOM 1570 N N . LEU B 1 15 ? -10.148 -17.031 -21.047 1 94.38 15 LEU B N 1
ATOM 1571 C CA . LEU B 1 15 ? -9.797 -15.703 -21.516 1 94.38 15 LEU B CA 1
ATOM 1572 C C . LEU B 1 15 ? -9.211 -15.766 -22.922 1 94.38 15 LEU B C 1
ATOM 1574 O O . LEU B 1 15 ? -9.617 -15 -23.797 1 94.38 15 LEU B O 1
ATOM 1578 N N . ARG B 1 16 ? -8.234 -16.625 -23.094 1 94.94 16 ARG B N 1
ATOM 1579 C CA . ARG B 1 16 ? -7.594 -16.812 -24.391 1 94.94 16 ARG B CA 1
ATOM 1580 C C . ARG B 1 16 ? -8.617 -17.172 -25.469 1 94.94 16 ARG B C 1
ATOM 1582 O O . ARG B 1 16 ? -8.609 -16.609 -26.562 1 94.94 16 ARG B O 1
ATOM 1589 N N . ASP B 1 17 ? -9.57 -17.984 -25.156 1 95.75 17 ASP B N 1
ATOM 1590 C CA . ASP B 1 17 ? -10.602 -18.438 -26.094 1 95.75 17 ASP B CA 1
ATOM 1591 C C . ASP B 1 17 ? -11.555 -17.297 -26.453 1 95.75 17 ASP B C 1
ATOM 1593 O O . ASP B 1 17 ? -11.859 -17.094 -27.641 1 95.75 17 ASP B O 1
ATOM 1597 N N . VAL B 1 18 ? -12 -16.625 -25.5 1 94.44 18 VAL B N 1
ATOM 1598 C CA . VAL B 1 18 ? -12.953 -15.539 -25.703 1 94.44 18 VAL B CA 1
ATOM 1599 C C . VAL B 1 18 ? -12.328 -14.461 -26.594 1 94.44 18 VAL B C 1
ATOM 1601 O O . VAL B 1 18 ? -13.008 -13.867 -27.438 1 94.44 18 VAL B O 1
ATOM 1604 N N . LEU B 1 19 ? -11.102 -14.305 -26.391 1 95.06 19 LEU B N 1
ATOM 1605 C CA . LEU B 1 19 ? -10.414 -13.258 -27.141 1 95.06 19 LEU B CA 1
ATOM 1606 C C . LEU B 1 19 ? -9.859 -13.812 -28.453 1 95.06 19 LEU B C 1
ATOM 1608 O O . LEU B 1 19 ? -9.242 -13.07 -29.234 1 95.06 19 LEU B O 1
ATOM 1612 N N . GLU B 1 20 ? -10 -15.117 -28.703 1 96.62 20 GLU B N 1
ATOM 1613 C CA . GLU B 1 20 ? -9.555 -15.805 -29.906 1 96.62 20 GLU B CA 1
ATOM 1614 C C . GLU B 1 20 ? -8.047 -15.625 -30.109 1 96.62 20 GLU B C 1
ATOM 1616 O O . GLU B 1 20 ? -7.605 -15.281 -31.219 1 96.62 20 GLU B O 1
ATOM 1621 N N . LEU B 1 21 ? -7.344 -15.82 -29.078 1 96.38 21 LEU B N 1
ATOM 1622 C CA . LEU B 1 21 ? -5.891 -15.703 -29.094 1 96.38 21 LEU B CA 1
ATOM 1623 C C . LEU B 1 21 ? -5.23 -17.062 -28.938 1 96.38 21 LEU B C 1
ATOM 1625 O O . LEU B 1 21 ? -5.828 -17.984 -28.375 1 96.38 21 LEU B O 1
ATOM 1629 N N . THR B 1 22 ? -4.008 -17.125 -29.438 1 96.38 22 THR B N 1
ATOM 1630 C CA . THR B 1 22 ? -3.182 -18.281 -29.156 1 96.38 22 THR B CA 1
ATOM 1631 C C . THR B 1 22 ? -2.363 -18.078 -27.875 1 96.38 22 THR B C 1
ATOM 1633 O O . THR B 1 22 ? -2.27 -16.953 -27.375 1 96.38 22 THR B O 1
ATOM 1636 N N . ALA B 1 23 ? -1.815 -19.141 -27.422 1 95.19 23 ALA B N 1
ATOM 1637 C CA . ALA B 1 23 ? -0.911 -19.031 -26.281 1 95.19 23 ALA B CA 1
ATOM 1638 C C . ALA B 1 23 ? 0.268 -18.109 -26.594 1 95.19 23 ALA B C 1
ATOM 1640 O O . ALA B 1 23 ? 0.694 -17.328 -25.734 1 95.19 23 ALA B O 1
ATOM 1641 N N . ASP B 1 24 ? 0.701 -18.219 -27.844 1 95.88 24 ASP B N 1
ATOM 1642 C CA . ASP B 1 24 ? 1.824 -17.391 -28.281 1 95.88 24 ASP B CA 1
ATOM 1643 C C . ASP B 1 24 ? 1.444 -15.914 -28.312 1 95.88 24 ASP B C 1
ATOM 1645 O O . ASP B 1 24 ? 2.271 -15.047 -28.016 1 95.88 24 ASP B O 1
ATOM 1649 N N . ASP B 1 25 ? 0.283 -15.656 -28.656 1 96.5 25 ASP B N 1
ATOM 1650 C CA . ASP B 1 25 ? -0.199 -14.281 -28.688 1 96.5 25 ASP B CA 1
ATOM 1651 C C . ASP B 1 25 ? -0.175 -13.656 -27.281 1 96.5 25 ASP B C 1
ATOM 1653 O O . ASP B 1 25 ? 0.358 -12.562 -27.094 1 96.5 25 ASP B O 1
ATOM 1657 N N . ILE B 1 26 ? -0.72 -14.32 -26.297 1 95.69 26 ILE B N 1
ATOM 1658 C CA . ILE B 1 26 ? -0.792 -13.805 -24.938 1 95.69 26 ILE B CA 1
ATOM 1659 C C . ILE B 1 26 ? 0.618 -13.633 -24.375 1 95.69 26 ILE B C 1
ATOM 1661 O O . ILE B 1 26 ? 0.923 -12.609 -23.75 1 95.69 26 ILE B O 1
ATOM 1665 N N . ALA B 1 27 ? 1.395 -14.617 -24.594 1 94.44 27 ALA B N 1
ATOM 1666 C CA . ALA B 1 27 ? 2.768 -14.586 -24.094 1 94.44 27 ALA B CA 1
ATOM 1667 C C . ALA B 1 27 ? 3.51 -13.359 -24.625 1 94.44 27 ALA B C 1
ATOM 1669 O O . ALA B 1 27 ? 4.156 -12.641 -23.859 1 94.44 27 ALA B O 1
ATOM 1670 N N . ARG B 1 28 ? 3.396 -13.117 -25.891 1 94 28 ARG B N 1
ATOM 1671 C CA . ARG B 1 28 ? 4.039 -11.977 -26.547 1 94 28 ARG B CA 1
ATOM 1672 C C . ARG B 1 28 ? 3.49 -10.656 -26.016 1 94 28 ARG B C 1
ATOM 1674 O O . ARG B 1 28 ? 4.254 -9.758 -25.656 1 94 28 ARG B O 1
ATOM 1681 N N . ASP B 1 29 ? 2.195 -10.602 -25.922 1 93.94 29 ASP B N 1
ATOM 1682 C CA . ASP B 1 29 ? 1.527 -9.359 -25.531 1 93.94 29 ASP B CA 1
ATOM 1683 C C . ASP B 1 29 ? 1.853 -8.992 -24.078 1 93.94 29 ASP B C 1
ATOM 1685 O O . ASP B 1 29 ? 1.852 -7.816 -23.719 1 93.94 29 ASP B O 1
ATOM 1689 N N . CYS B 1 30 ? 2.084 -9.961 -23.266 1 92.56 30 CYS B N 1
ATOM 1690 C CA . CYS B 1 30 ? 2.203 -9.727 -21.828 1 92.56 30 CYS B CA 1
ATOM 1691 C C . CYS B 1 30 ? 3.646 -9.891 -21.359 1 92.56 30 CYS B C 1
ATOM 1693 O O . CYS B 1 30 ? 3.916 -9.938 -20.172 1 92.56 30 CYS B O 1
ATOM 1695 N N . ASP B 1 31 ? 4.559 -10.008 -22.312 1 88.56 31 ASP B N 1
ATOM 1696 C CA . ASP B 1 31 ? 5.98 -10.148 -22.016 1 88.56 31 ASP B CA 1
ATOM 1697 C C . ASP B 1 31 ? 6.23 -11.32 -21.078 1 88.56 31 ASP B C 1
ATOM 1699 O O . ASP B 1 31 ? 6.859 -11.164 -20.031 1 88.56 31 ASP B O 1
ATOM 1703 N N . ILE B 1 32 ? 5.641 -12.445 -21.438 1 89.81 32 ILE B N 1
ATOM 1704 C CA . ILE B 1 32 ? 5.84 -13.742 -20.797 1 89.81 32 ILE B CA 1
ATOM 1705 C C . ILE B 1 32 ? 6.316 -14.766 -21.828 1 89.81 32 ILE B C 1
ATOM 1707 O O . ILE B 1 32 ? 6.055 -14.625 -23.016 1 89.81 32 ILE B O 1
ATOM 1711 N N . SER B 1 33 ? 7.137 -15.68 -21.344 1 89.81 33 SER B N 1
ATOM 1712 C CA . SER B 1 33 ? 7.547 -16.703 -22.297 1 89.81 33 SER B CA 1
ATOM 1713 C C . SER B 1 33 ? 6.383 -17.625 -22.656 1 89.81 33 SER B C 1
ATOM 1715 O O . SER B 1 33 ? 5.535 -17.922 -21.812 1 89.81 33 SER B O 1
ATOM 1717 N N . ALA B 1 34 ? 6.391 -18.016 -23.938 1 93 34 ALA B N 1
ATOM 1718 C CA . ALA B 1 34 ? 5.355 -18.953 -24.375 1 93 34 ALA B CA 1
ATOM 1719 C C . ALA B 1 34 ? 5.375 -20.234 -23.531 1 93 34 ALA B C 1
ATOM 1721 O O . ALA B 1 34 ? 4.32 -20.781 -23.219 1 93 34 ALA B O 1
ATOM 1722 N N . GLU B 1 35 ? 6.52 -20.641 -23.172 1 92.19 35 GLU B N 1
ATOM 1723 C CA . GLU B 1 35 ? 6.668 -21.844 -22.344 1 92.19 35 GLU B CA 1
ATOM 1724 C C . GLU B 1 35 ? 6.012 -21.656 -20.984 1 92.19 35 GLU B C 1
ATOM 1726 O O . GLU B 1 35 ? 5.242 -22.516 -20.547 1 92.19 35 GLU B O 1
ATOM 1731 N N . GLU B 1 36 ? 6.289 -20.578 -20.375 1 89.25 36 GLU B N 1
ATOM 1732 C CA . GLU B 1 36 ? 5.711 -20.281 -19.062 1 89.25 36 GLU B CA 1
ATOM 1733 C C . GLU B 1 36 ? 4.188 -20.219 -19.141 1 89.25 36 GLU B C 1
ATOM 1735 O O . GLU B 1 36 ? 3.496 -20.766 -18.266 1 89.25 36 GLU B O 1
ATOM 1740 N N . TYR B 1 37 ? 3.709 -19.531 -20.094 1 93.56 37 TYR B N 1
ATOM 1741 C CA . TYR B 1 37 ? 2.262 -19.391 -20.234 1 93.56 37 TYR B CA 1
ATOM 1742 C C . TYR B 1 37 ? 1.61 -20.766 -20.453 1 93.56 37 TYR B C 1
ATOM 1744 O O . TYR B 1 37 ? 0.587 -21.062 -19.844 1 93.56 37 TYR B O 1
ATOM 1752 N N . ARG B 1 38 ? 2.16 -21.594 -21.344 1 93.75 38 ARG B N 1
ATOM 1753 C CA . ARG B 1 38 ? 1.604 -22.922 -21.625 1 93.75 38 ARG B CA 1
ATOM 1754 C C . ARG B 1 38 ? 1.593 -23.797 -20.375 1 93.75 38 ARG B C 1
ATOM 1756 O O . ARG B 1 38 ? 0.624 -24.516 -20.125 1 93.75 38 ARG B O 1
ATOM 1763 N N . LEU B 1 39 ? 2.629 -23.672 -19.656 1 91.38 39 LEU B N 1
ATOM 1764 C CA . LEU B 1 39 ? 2.703 -24.422 -18.406 1 91.38 39 LEU B CA 1
ATOM 1765 C C . LEU B 1 39 ? 1.606 -23.984 -17.438 1 91.38 39 LEU B C 1
ATOM 1767 O O . LEU B 1 39 ? 0.987 -24.812 -16.766 1 91.38 39 LEU B O 1
ATOM 1771 N N . ALA B 1 40 ? 1.396 -22.703 -17.344 1 90.5 40 ALA B N 1
ATOM 1772 C CA . ALA B 1 40 ? 0.367 -22.156 -16.469 1 90.5 40 ALA B CA 1
ATOM 1773 C C . ALA B 1 40 ? -1.014 -22.688 -16.844 1 90.5 40 ALA B C 1
ATOM 1775 O O . ALA B 1 40 ? -1.823 -23 -15.969 1 90.5 40 ALA B O 1
ATOM 1776 N N . GLU B 1 41 ? -1.268 -22.875 -18.109 1 93.62 41 GLU B N 1
ATOM 1777 C CA . GLU B 1 41 ? -2.588 -23.281 -18.578 1 93.62 41 GLU B CA 1
ATOM 1778 C C . GLU B 1 41 ? -2.842 -24.766 -18.281 1 93.62 41 GLU B C 1
ATOM 1780 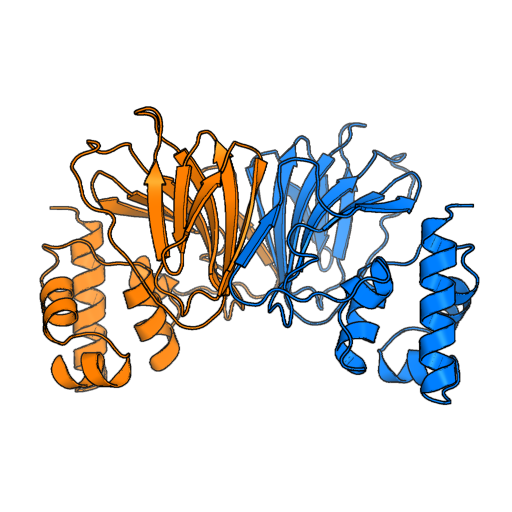O O . GLU B 1 41 ? -3.98 -25.234 -18.359 1 93.62 41 GLU B O 1
ATOM 1785 N N . THR B 1 42 ? -1.806 -25.438 -18.031 1 90.69 42 THR B N 1
ATOM 1786 C CA . THR B 1 42 ? -1.996 -26.859 -17.734 1 90.69 42 THR B CA 1
ATOM 1787 C C . THR B 1 42 ? -2.615 -27.047 -16.359 1 90.69 42 THR B C 1
ATOM 1789 O O . THR B 1 42 ? -3.221 -28.078 -16.078 1 90.69 42 THR B O 1
ATOM 1792 N N . GLY B 1 43 ? -2.348 -26.109 -15.5 1 87.88 43 GLY B N 1
ATOM 1793 C CA . GLY B 1 43 ? -2.818 -26.203 -14.125 1 87.88 43 GLY B CA 1
ATOM 1794 C C . GLY B 1 43 ? -1.97 -27.141 -13.273 1 87.88 43 GLY B C 1
ATOM 1795 O O . GLY B 1 43 ? -2.369 -27.516 -12.172 1 87.88 43 GLY B O 1
ATOM 1796 N N . GLU B 1 44 ? -0.863 -27.484 -13.797 1 84.06 44 GLU B N 1
ATOM 1797 C CA . GLU B 1 44 ? -0.011 -28.453 -13.117 1 84.06 44 GLU B CA 1
ATOM 1798 C C . GLU B 1 44 ? 1.211 -27.781 -12.5 1 84.06 44 GLU B C 1
ATOM 1800 O O . GLU B 1 44 ? 1.995 -28.422 -11.805 1 84.06 44 GLU B O 1
ATOM 1805 N N . PHE B 1 45 ? 1.371 -26.516 -12.797 1 78.69 45 PHE B N 1
ATOM 1806 C CA . PHE B 1 45 ? 2.514 -25.766 -12.281 1 78.69 45 PHE B CA 1
ATOM 1807 C C . PHE B 1 45 ? 2.053 -24.547 -11.5 1 78.69 45 PHE B C 1
ATOM 1809 O O . PHE B 1 45 ? 0.949 -24.047 -11.719 1 78.69 45 PHE B O 1
ATOM 1816 N N . ASP B 1 46 ? 2.934 -24.094 -10.664 1 77.75 46 ASP B N 1
ATOM 1817 C CA . ASP B 1 46 ? 2.662 -22.875 -9.922 1 77.75 46 ASP B CA 1
ATOM 1818 C C . ASP B 1 46 ? 2.586 -21.672 -10.859 1 77.75 46 ASP B C 1
ATOM 1820 O O . ASP B 1 46 ? 3.348 -21.578 -11.82 1 77.75 46 ASP B O 1
ATOM 1824 N N . ILE B 1 47 ? 1.539 -20.891 -10.656 1 82.81 47 ILE B N 1
ATOM 1825 C CA . ILE B 1 47 ? 1.347 -19.688 -11.445 1 82.81 47 ILE B CA 1
ATOM 1826 C C . ILE B 1 47 ? 1.74 -18.469 -10.617 1 82.81 47 ILE B C 1
ATOM 1828 O O . ILE B 1 47 ? 1.238 -18.266 -9.508 1 82.81 47 ILE B O 1
ATOM 1832 N N . SER B 1 48 ? 2.627 -17.688 -11.109 1 81.44 48 SER B N 1
ATOM 1833 C CA . SER B 1 48 ? 3.068 -16.516 -10.367 1 81.44 48 SER B CA 1
ATOM 1834 C C . SER B 1 48 ? 2.023 -15.398 -10.414 1 81.44 48 SER B C 1
ATOM 1836 O O . SER B 1 48 ? 1.364 -15.211 -11.438 1 81.44 48 SER B O 1
ATOM 1838 N N . VAL B 1 49 ? 1.912 -14.68 -9.297 1 83.38 49 VAL B N 1
ATOM 1839 C CA . VAL B 1 49 ? 1.012 -13.531 -9.25 1 83.38 49 VAL B CA 1
ATOM 1840 C C . VAL B 1 49 ? 1.45 -12.484 -10.273 1 83.38 49 VAL B C 1
ATOM 1842 O O . VAL B 1 49 ? 0.613 -11.812 -10.891 1 83.38 49 VAL B O 1
ATOM 1845 N N . SER B 1 50 ? 2.719 -12.406 -10.461 1 83.62 50 SER B N 1
ATOM 1846 C CA . SER B 1 50 ? 3.266 -11.469 -11.43 1 83.62 50 SER B CA 1
ATOM 1847 C C . SER B 1 50 ? 2.738 -11.75 -12.836 1 83.62 50 SER B C 1
ATOM 1849 O O . SER B 1 50 ? 2.363 -10.82 -13.562 1 83.62 50 SER B O 1
ATOM 1851 N N . MET B 1 51 ? 2.73 -12.992 -13.211 1 87.44 51 MET B N 1
ATOM 1852 C CA . MET B 1 51 ? 2.211 -13.359 -14.523 1 87.44 51 MET B CA 1
ATOM 1853 C C . MET B 1 51 ? 0.741 -12.977 -14.648 1 87.44 51 MET B C 1
ATOM 1855 O O . MET B 1 51 ? 0.331 -12.406 -15.664 1 87.44 51 MET B O 1
ATOM 1859 N N . LEU B 1 52 ? -0.006 -13.289 -13.609 1 91.06 52 LEU B N 1
ATOM 1860 C CA . LEU B 1 52 ? -1.433 -12.984 -13.625 1 91.06 52 LEU B CA 1
ATOM 1861 C C . LEU B 1 52 ? -1.667 -11.477 -13.68 1 91.06 52 LEU B C 1
ATOM 1863 O O . LEU B 1 52 ? -2.588 -11.016 -14.359 1 91.06 52 LEU B O 1
ATOM 1867 N N . GLN B 1 53 ? -0.869 -10.766 -13.023 1 88.12 53 GLN B N 1
ATOM 1868 C CA . GLN B 1 53 ? -0.97 -9.312 -13.039 1 88.12 53 GLN B CA 1
ATOM 1869 C C . GLN B 1 53 ? -0.704 -8.75 -14.43 1 88.12 53 GLN B C 1
ATOM 1871 O O . GLN B 1 53 ? -1.405 -7.848 -14.883 1 88.12 53 GLN B O 1
ATOM 1876 N N . LYS B 1 54 ? 0.322 -9.227 -15.078 1 89.06 54 LYS B N 1
ATOM 1877 C CA . LYS B 1 54 ? 0.644 -8.797 -16.438 1 89.06 54 LYS B CA 1
ATOM 1878 C C . LYS B 1 54 ? -0.534 -9.016 -17.375 1 89.06 54 LYS B C 1
ATOM 1880 O O . LYS B 1 54 ? -0.904 -8.125 -18.141 1 89.06 54 LYS B O 1
ATOM 1885 N N . ILE B 1 55 ? -1.064 -10.156 -17.266 1 93.19 55 ILE B N 1
ATOM 1886 C CA . ILE B 1 55 ? -2.174 -10.523 -18.141 1 93.19 55 ILE B CA 1
ATOM 1887 C C . ILE B 1 55 ? -3.393 -9.664 -17.812 1 93.19 55 ILE B C 1
ATOM 1889 O O . ILE B 1 55 ? -4.027 -9.109 -18.703 1 93.19 55 ILE B O 1
ATOM 1893 N N . ALA B 1 56 ? -3.707 -9.562 -16.547 1 91.56 56 ALA B N 1
ATOM 1894 C CA . ALA B 1 56 ? -4.855 -8.781 -16.094 1 91.56 56 ALA B CA 1
ATOM 1895 C C . ALA B 1 56 ? -4.742 -7.332 -16.562 1 91.56 56 ALA B C 1
ATOM 1897 O O . ALA B 1 56 ? -5.699 -6.77 -17.109 1 91.56 56 ALA B O 1
ATOM 1898 N N . ARG B 1 57 ? -3.666 -6.797 -16.438 1 86.81 57 ARG B N 1
ATOM 1899 C CA . ARG B 1 57 ? -3.434 -5.406 -16.812 1 86.81 57 ARG B CA 1
ATOM 1900 C C . ARG B 1 57 ? -3.523 -5.227 -18.328 1 86.81 57 ARG B C 1
ATOM 1902 O O . ARG B 1 57 ? -4.152 -4.281 -18.812 1 86.81 57 ARG B O 1
ATOM 1909 N N . HIS B 1 58 ? -2.91 -6.047 -19.031 1 91.38 58 HIS B N 1
ATOM 1910 C CA . HIS B 1 58 ? -2.867 -5.93 -20.484 1 91.38 58 HIS B CA 1
ATOM 1911 C C . HIS B 1 58 ? -4.266 -6.031 -21.094 1 91.38 58 HIS B C 1
ATOM 1913 O O . HIS B 1 58 ? -4.602 -5.289 -22.016 1 91.38 58 HIS B O 1
ATOM 1919 N N . TYR B 1 59 ? -5.043 -6.855 -20.547 1 93.62 59 TYR B N 1
ATOM 1920 C CA . TYR B 1 59 ? -6.328 -7.117 -21.188 1 93.62 59 TYR B CA 1
ATOM 1921 C C . TYR B 1 59 ? -7.461 -6.422 -20.438 1 93.62 59 TYR B C 1
ATOM 1923 O O . TYR B 1 59 ? -8.633 -6.613 -20.766 1 93.62 59 TYR B O 1
ATOM 1931 N N . GLY B 1 60 ? -7.188 -5.719 -19.438 1 88.81 60 GLY B N 1
ATOM 1932 C CA . GLY B 1 60 ? -8.164 -4.887 -18.75 1 88.81 60 GLY B CA 1
ATOM 1933 C C . GLY B 1 60 ? -9.125 -5.684 -17.891 1 88.81 60 GLY B C 1
ATOM 1934 O O . GLY B 1 60 ? -10.32 -5.387 -17.844 1 88.81 60 GLY B O 1
ATOM 1935 N N . ILE B 1 61 ? -8.664 -6.672 -17.328 1 89.44 61 ILE B N 1
ATOM 1936 C CA . ILE B 1 61 ? -9.477 -7.453 -16.406 1 89.44 61 ILE B CA 1
ATOM 1937 C C . ILE B 1 61 ? -8.891 -7.348 -15 1 89.44 61 ILE B C 1
ATOM 1939 O O . ILE B 1 61 ? -7.719 -7.012 -14.828 1 89.44 61 ILE B O 1
ATOM 1943 N N . SER B 1 62 ? -9.781 -7.598 -14.023 1 89.94 62 SER B N 1
ATOM 1944 C CA . SER B 1 62 ? -9.281 -7.508 -12.656 1 89.94 62 SER B CA 1
ATOM 1945 C C . SER B 1 62 ? -8.43 -8.727 -12.297 1 89.94 62 SER B C 1
ATOM 1947 O O . SER B 1 62 ? -8.742 -9.844 -12.703 1 89.94 62 SER B O 1
ATOM 1949 N N . LEU B 1 63 ? -7.391 -8.5 -11.586 1 91 63 LEU B N 1
ATOM 1950 C CA . LEU B 1 63 ? -6.574 -9.594 -11.07 1 91 63 LEU B CA 1
ATOM 1951 C C . LEU B 1 63 ? -7.422 -10.586 -10.281 1 91 63 LEU B C 1
ATOM 1953 O O . LEU B 1 63 ? -7.223 -11.797 -10.375 1 91 63 LEU B O 1
ATOM 1957 N N . ASP B 1 64 ? -8.406 -1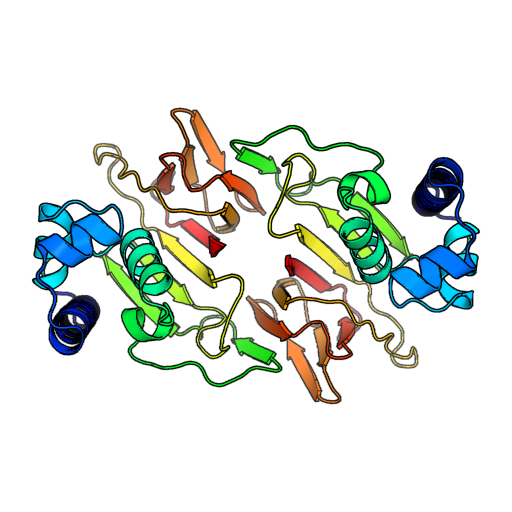0.086 -9.578 1 90.94 64 ASP B N 1
ATOM 1958 C CA . ASP B 1 64 ? -9.258 -10.922 -8.727 1 90.94 64 ASP B CA 1
ATOM 1959 C C . ASP B 1 64 ? -10.125 -11.852 -9.562 1 90.94 64 ASP B C 1
ATOM 1961 O O . ASP B 1 64 ? -10.398 -12.984 -9.164 1 90.94 64 ASP B O 1
ATOM 1965 N N . ALA B 1 65 ? -10.555 -11.359 -10.695 1 91.44 65 ALA B N 1
ATOM 1966 C CA . ALA B 1 65 ? -11.32 -12.219 -11.594 1 91.44 65 ALA B CA 1
ATOM 1967 C C . ALA B 1 65 ? -10.484 -13.406 -12.062 1 91.44 65 ALA B C 1
ATOM 1969 O O . ALA B 1 65 ? -10.977 -14.539 -12.125 1 91.44 65 ALA B O 1
ATOM 1970 N N . LEU B 1 66 ? -9.273 -13.195 -12.336 1 92.44 66 LEU B N 1
ATOM 1971 C CA . LEU B 1 66 ? -8.383 -14.266 -12.797 1 92.44 66 LEU B CA 1
ATOM 1972 C C . LEU B 1 66 ? -7.996 -15.18 -11.641 1 92.44 66 LEU B C 1
ATOM 1974 O O . LEU B 1 66 ? -8.016 -16.406 -11.789 1 92.44 66 LEU B O 1
ATOM 1978 N N . MET B 1 67 ? -7.699 -14.562 -10.492 1 91.06 67 MET B N 1
ATOM 1979 C CA . MET B 1 67 ? -7.148 -15.32 -9.367 1 91.06 67 MET B CA 1
ATOM 1980 C C . MET B 1 67 ? -8.25 -16.062 -8.617 1 91.06 67 MET B C 1
ATOM 1982 O O . MET B 1 67 ? -8.047 -17.188 -8.164 1 91.06 67 MET B O 1
ATOM 1986 N N . PHE B 1 68 ? -9.461 -15.367 -8.508 1 90.94 68 PHE B N 1
ATOM 1987 C CA . PHE B 1 68 ? -10.453 -15.898 -7.582 1 90.94 68 PHE B CA 1
ATOM 1988 C C . PHE B 1 68 ? -11.766 -16.172 -8.305 1 90.94 68 PHE B C 1
ATOM 1990 O O . PHE B 1 68 ? -12.688 -16.766 -7.734 1 90.94 68 PHE B O 1
ATOM 1997 N N . GLY B 1 69 ? -11.922 -15.773 -9.508 1 89.69 69 GLY B N 1
ATOM 1998 C CA . GLY B 1 69 ? -13.141 -15.992 -10.258 1 89.69 69 GLY B CA 1
ATOM 1999 C C . GLY B 1 69 ? -14.273 -15.07 -9.836 1 89.69 69 GLY B C 1
ATOM 2000 O O . GLY B 1 69 ? -15.445 -15.367 -10.078 1 89.69 69 GLY B O 1
ATOM 2001 N N . GLN B 1 70 ? -13.891 -14.055 -9.148 1 87.5 70 GLN B N 1
ATOM 2002 C CA . GLN B 1 70 ? -14.898 -13.125 -8.641 1 87.5 70 GLN B CA 1
ATOM 2003 C C . GLN B 1 70 ? -14.609 -11.703 -9.094 1 87.5 70 GLN B C 1
ATOM 2005 O O . GLN B 1 70 ? -13.477 -11.219 -8.961 1 87.5 70 GLN B O 1
ATOM 2010 N N . GLU B 1 71 ? -15.648 -11.07 -9.578 1 89.44 71 GLU B N 1
ATOM 2011 C CA . GLU B 1 71 ? -15.516 -9.672 -9.992 1 89.44 71 GLU B CA 1
ATOM 2012 C C . GLU B 1 71 ? -15.758 -8.727 -8.812 1 89.44 71 GLU B C 1
ATOM 2014 O O . GLU B 1 71 ? -16.75 -8.852 -8.102 1 89.44 71 GLU B O 1
ATOM 2019 N N . PRO B 1 72 ? -14.906 -7.867 -8.656 1 91.69 72 PRO B N 1
ATOM 2020 C CA . PRO B 1 72 ? -15.141 -6.883 -7.598 1 91.69 72 PRO B CA 1
ATOM 2021 C C . PRO B 1 72 ? -16.297 -5.938 -7.918 1 91.69 72 PRO B C 1
ATOM 2023 O O . PRO B 1 72 ? -16.562 -5.645 -9.086 1 91.69 72 PRO B O 1
ATOM 2026 N N . LYS B 1 73 ? -16.891 -5.461 -6.844 1 92.75 73 LYS B N 1
ATOM 2027 C CA . LYS B 1 73 ? -18.094 -4.672 -7.109 1 92.75 73 LYS B CA 1
ATOM 2028 C C . LYS B 1 73 ? -18.078 -3.377 -6.301 1 92.75 73 LYS B C 1
ATOM 2030 O O . LYS B 1 73 ? -18.734 -2.404 -6.676 1 92.75 73 LYS B O 1
ATOM 2035 N N . MET B 1 74 ? -17.375 -3.295 -5.203 1 95.19 74 MET B N 1
ATOM 2036 C CA . MET B 1 74 ? -17.438 -2.137 -4.316 1 95.19 74 MET B CA 1
ATOM 2037 C C . MET B 1 74 ? -16.547 -1.015 -4.828 1 95.19 74 MET B C 1
ATOM 2039 O O . MET B 1 74 ? -15.477 -1.274 -5.387 1 95.19 74 MET B O 1
ATOM 2043 N N . SER B 1 75 ? -17 0.202 -4.648 1 96.19 75 SER B N 1
ATOM 2044 C CA . SER B 1 75 ? -16.172 1.303 -5.145 1 96.19 75 SER B CA 1
ATOM 2045 C C . SER B 1 75 ? -15.977 2.373 -4.074 1 96.19 75 SER B C 1
ATOM 2047 O O . SER B 1 75 ? -15.117 3.246 -4.207 1 96.19 75 SER B O 1
ATOM 2049 N N . SER B 1 76 ? -16.812 2.312 -2.99 1 97.19 76 SER B N 1
ATOM 2050 C CA . SER B 1 76 ? -16.641 3.275 -1.907 1 97.19 76 SER B CA 1
ATOM 2051 C C . SER B 1 76 ? -15.586 2.809 -0.917 1 97.19 76 SER B C 1
ATOM 2053 O O . SER B 1 76 ? -14.633 3.539 -0.628 1 97.19 76 SER B O 1
ATOM 2055 N N . TYR B 1 77 ? -15.781 1.609 -0.445 1 97.94 77 TYR B N 1
ATOM 2056 C CA . TYR B 1 77 ? -14.812 0.996 0.461 1 97.94 77 TYR B CA 1
ATOM 2057 C C . TYR B 1 77 ? -14.945 -0.523 0.447 1 97.94 77 TYR B C 1
ATOM 2059 O O . TYR B 1 77 ? -15.945 -1.062 -0.031 1 97.94 77 TYR B O 1
ATOM 2067 N N . PHE B 1 78 ? -13.992 -1.233 0.955 1 98.12 78 PHE B N 1
ATOM 2068 C CA . PHE B 1 78 ? -13.992 -2.68 1.141 1 98.12 78 PHE B CA 1
ATOM 2069 C C . PHE B 1 78 ? -13.227 -3.062 2.404 1 98.12 78 PHE B C 1
ATOM 2071 O O . PHE B 1 78 ? -12.008 -2.891 2.477 1 98.12 78 PHE B O 1
ATOM 2078 N N . LEU B 1 79 ? -13.984 -3.523 3.381 1 98.38 79 LEU B N 1
ATOM 2079 C CA . LEU B 1 79 ? -13.438 -3.945 4.664 1 98.38 79 LEU B CA 1
ATOM 2080 C C . LEU B 1 79 ? -13.086 -5.43 4.645 1 98.38 79 LEU B C 1
ATOM 2082 O O . LEU B 1 79 ? -13.922 -6.262 4.262 1 98.38 79 LEU B O 1
ATOM 2086 N N . THR B 1 80 ? -11.852 -5.758 4.984 1 98.56 80 THR B N 1
ATOM 2087 C CA . THR B 1 80 ? -11.43 -7.141 5.145 1 98.56 80 THR B CA 1
ATOM 2088 C C . THR B 1 80 ? -11.062 -7.43 6.598 1 98.56 80 THR B C 1
ATOM 2090 O O . THR B 1 80 ? -10.148 -6.812 7.148 1 98.56 80 THR B O 1
ATOM 2093 N N . ARG B 1 81 ? -11.758 -8.367 7.176 1 98.69 81 ARG B N 1
ATOM 2094 C CA . ARG B 1 81 ? -11.461 -8.789 8.539 1 98.69 81 ARG B CA 1
ATOM 2095 C C . ARG B 1 81 ? -10.18 -9.617 8.594 1 98.69 81 ARG B C 1
ATOM 2097 O O . ARG B 1 81 ? -9.867 -10.344 7.645 1 98.69 81 ARG B O 1
ATOM 2104 N N . ALA B 1 82 ? -9.516 -9.508 9.75 1 98.25 82 ALA B N 1
ATOM 2105 C CA . ALA B 1 82 ? -8.273 -10.25 9.945 1 98.25 82 ALA B CA 1
ATOM 2106 C C . ALA B 1 82 ? -8.453 -11.719 9.594 1 98.25 82 ALA B C 1
ATOM 2108 O O . ALA B 1 82 ? -9.367 -12.383 10.094 1 98.25 82 ALA B O 1
ATOM 2109 N N . GLY B 1 83 ? -7.57 -12.156 8.68 1 96.56 83 GLY B N 1
ATOM 2110 C CA . GLY B 1 83 ? -7.551 -13.57 8.336 1 96.56 83 GLY B CA 1
ATOM 2111 C C . GLY B 1 83 ? -8.672 -13.969 7.398 1 96.56 83 GLY B C 1
ATOM 2112 O O . GLY B 1 83 ? -8.789 -15.133 7.016 1 96.56 83 GLY B O 1
ATOM 2113 N N . LYS B 1 84 ? -9.469 -13.047 6.875 1 96.44 84 LYS B N 1
ATOM 2114 C CA . LYS B 1 84 ? -10.648 -13.414 6.094 1 96.44 84 LYS B CA 1
ATOM 2115 C C . LYS B 1 84 ? -10.5 -12.969 4.641 1 96.44 84 LYS B C 1
ATOM 2117 O O . LYS B 1 84 ? -11.477 -12.992 3.881 1 96.44 84 LYS B O 1
ATOM 2122 N N . GLY B 1 85 ? -9.406 -12.57 4.289 1 95.62 85 GLY B N 1
ATOM 2123 C CA . GLY B 1 85 ? -9.18 -12.242 2.887 1 95.62 85 GLY B CA 1
ATOM 2124 C C . GLY B 1 85 ? -9.359 -13.438 1.963 1 95.62 85 GLY B C 1
ATOM 2125 O O . GLY B 1 85 ? -9.07 -14.57 2.342 1 95.62 85 GLY B O 1
ATOM 2126 N N . THR B 1 86 ? -9.805 -13.156 0.768 1 92.56 86 THR B N 1
ATOM 2127 C CA . THR B 1 86 ? -9.875 -14.219 -0.227 1 92.56 86 THR B CA 1
ATOM 2128 C C . THR B 1 86 ? -8.492 -14.805 -0.502 1 92.56 86 THR B C 1
ATOM 2130 O O . THR B 1 86 ? -7.547 -14.07 -0.772 1 92.56 86 THR B O 1
ATOM 2133 N N . SER B 1 87 ? -8.406 -16.109 -0.409 1 89.81 87 SER B N 1
ATOM 2134 C CA . SER B 1 87 ? -7.07 -16.719 -0.396 1 89.81 87 SER B CA 1
ATOM 2135 C C . SER B 1 87 ? -6.898 -17.703 -1.537 1 89.81 87 SER B C 1
ATOM 2137 O O . SER B 1 87 ? -7.879 -18.25 -2.049 1 89.81 87 SER B O 1
ATOM 2139 N N . ILE B 1 88 ? -5.684 -17.781 -1.93 1 82.12 88 ILE B N 1
ATOM 2140 C CA . ILE B 1 88 ? -5.238 -18.812 -2.848 1 82.12 88 ILE B CA 1
ATOM 2141 C C . ILE B 1 88 ? -3.904 -19.391 -2.369 1 82.12 88 ILE B C 1
ATOM 2143 O O . ILE B 1 88 ? -3.051 -18.656 -1.869 1 82.12 88 ILE B O 1
ATOM 2147 N N . GLU B 1 89 ? -3.912 -20.703 -2.371 1 78.62 89 GLU B N 1
ATOM 2148 C CA . GLU B 1 89 ? -2.648 -21.391 -2.121 1 78.62 89 GLU B CA 1
ATOM 2149 C C . GLU B 1 89 ? -1.973 -21.781 -3.43 1 78.62 89 GLU B C 1
ATOM 2151 O O . GLU B 1 89 ? -2.51 -22.594 -4.188 1 78.62 89 GLU B O 1
ATOM 2156 N N . ARG B 1 90 ? -1.019 -21.25 -3.91 1 65.75 90 ARG B N 1
ATOM 2157 C CA . ARG B 1 90 ? -0.337 -21.531 -5.168 1 65.75 90 ARG B CA 1
ATOM 2158 C C . ARG B 1 90 ? 0.542 -22.781 -5.047 1 65.75 90 ARG B C 1
ATOM 2160 O O . ARG B 1 90 ? 0.521 -23.641 -5.926 1 65.75 90 ARG B O 1
ATOM 2167 N N . THR B 1 91 ? 1.562 -22.703 -4.152 1 63.19 91 THR B N 1
ATOM 2168 C CA . THR B 1 91 ? 2.34 -23.891 -3.82 1 63.19 91 THR B CA 1
ATOM 2169 C C . THR B 1 91 ? 2.33 -24.141 -2.314 1 63.19 91 THR B C 1
ATOM 2171 O O . THR B 1 91 ? 1.805 -23.328 -1.55 1 63.19 91 THR B O 1
ATOM 2174 N N . LYS B 1 92 ? 2.676 -25.422 -1.993 1 63 92 LYS B N 1
ATOM 2175 C CA . LYS B 1 92 ? 2.83 -25.734 -0.575 1 63 92 LYS B CA 1
ATOM 2176 C C . LYS B 1 92 ? 3.641 -24.656 0.14 1 63 92 LYS B C 1
ATOM 2178 O O . LYS B 1 92 ? 3.549 -24.516 1.36 1 63 92 LYS B O 1
ATOM 2183 N N . ALA B 1 93 ? 4.203 -23.656 -0.735 1 72.81 93 ALA B N 1
ATOM 2184 C CA . ALA B 1 93 ? 5.195 -22.797 -0.102 1 72.81 93 ALA B CA 1
ATOM 2185 C C . ALA B 1 93 ? 4.688 -21.359 -0.008 1 72.81 93 ALA B C 1
ATOM 2187 O O . ALA B 1 93 ? 5.168 -20.578 0.815 1 72.81 93 ALA B O 1
ATOM 2188 N N . TYR B 1 94 ? 3.654 -21.031 -0.833 1 81.75 94 TYR B N 1
ATOM 2189 C CA . TYR B 1 94 ? 3.191 -19.656 -0.828 1 81.75 94 TYR B CA 1
ATOM 2190 C C . TYR B 1 94 ? 1.677 -19.578 -0.667 1 81.75 94 TYR B C 1
ATOM 2192 O O . TYR B 1 94 ? 0.939 -20.281 -1.363 1 81.75 94 TYR B O 1
ATOM 2200 N N . LYS B 1 95 ? 1.228 -18.844 0.239 1 87.94 95 LYS B N 1
ATOM 2201 C CA . LYS B 1 95 ? -0.185 -18.516 0.392 1 87.94 95 LYS B CA 1
ATOM 2202 C C . LYS B 1 95 ? -0.414 -17.016 0.223 1 87.94 95 LYS B C 1
ATOM 2204 O O . LYS B 1 95 ? 0.335 -16.203 0.768 1 87.94 95 LYS B O 1
ATOM 2209 N N . TYR B 1 96 ? -1.431 -16.688 -0.588 1 91.62 96 TYR B N 1
ATOM 2210 C CA . TYR B 1 96 ? -1.825 -15.305 -0.795 1 91.62 96 TYR B CA 1
ATOM 2211 C C . TYR B 1 96 ? -3.24 -15.055 -0.283 1 91.62 96 TYR B C 1
ATOM 2213 O O . TYR B 1 96 ? -4.156 -15.828 -0.573 1 91.62 96 TYR B O 1
ATOM 2221 N N . GLN B 1 97 ? -3.35 -14.031 0.433 1 94.62 97 GLN B N 1
ATOM 2222 C CA . GLN B 1 97 ? -4.66 -13.555 0.862 1 94.62 97 GLN B CA 1
ATOM 2223 C C . GLN B 1 97 ? -4.898 -12.117 0.411 1 94.62 97 GLN B C 1
ATOM 2225 O O . GLN B 1 97 ? -4.18 -11.203 0.828 1 94.62 97 GLN B O 1
ATOM 2230 N N . SER B 1 98 ? -5.875 -11.938 -0.468 1 95.75 98 SER B N 1
ATOM 2231 C CA . SER B 1 98 ? -6.18 -10.594 -0.956 1 95.75 98 SER B CA 1
ATOM 2232 C C . SER B 1 98 ? -6.895 -9.766 0.109 1 95.75 98 SER B C 1
ATOM 2234 O O . SER B 1 98 ? -7.805 -10.258 0.779 1 95.75 98 SER B O 1
ATOM 2236 N N . LEU B 1 99 ? -6.535 -8.508 0.252 1 97.88 99 LEU B N 1
ATOM 2237 C CA . LEU B 1 99 ? -7.125 -7.641 1.264 1 97.88 99 LEU B CA 1
ATOM 2238 C C . LEU B 1 99 ? -8.055 -6.613 0.623 1 97.88 99 LEU B C 1
ATOM 2240 O O . LEU B 1 99 ? -8.594 -5.742 1.311 1 97.88 99 LEU B O 1
ATOM 2244 N N . ALA B 1 100 ? -8.32 -6.742 -0.687 1 96.81 100 ALA B N 1
ATOM 2245 C CA . ALA B 1 100 ? -9.188 -5.781 -1.362 1 96.81 100 ALA B CA 1
ATOM 2246 C C . ALA B 1 100 ? -9.922 -6.43 -2.529 1 96.81 100 ALA B C 1
ATOM 2248 O O . ALA B 1 100 ? -10.18 -5.781 -3.547 1 96.81 100 ALA B O 1
ATOM 2249 N N . ALA B 1 101 ? -10.195 -7.684 -2.453 1 94.44 101 ALA B N 1
ATOM 2250 C CA . ALA B 1 101 ? -10.727 -8.477 -3.559 1 94.44 101 ALA B CA 1
ATOM 2251 C C . ALA B 1 101 ? -12.078 -7.945 -4.023 1 94.44 101 ALA B C 1
ATOM 2253 O O . ALA B 1 101 ? -12.461 -8.133 -5.18 1 94.44 101 ALA B O 1
ATOM 2254 N N . GLY B 1 102 ? -12.75 -7.199 -3.191 1 95.5 102 GLY B N 1
ATOM 2255 C CA . GLY B 1 102 ? -14.094 -6.75 -3.525 1 95.5 102 GLY B CA 1
ATOM 2256 C C . GLY B 1 102 ? -14.133 -5.348 -4.102 1 95.5 102 GLY B C 1
ATOM 2257 O O . GLY B 1 102 ? -15.18 -4.887 -4.562 1 95.5 102 GLY B O 1
ATOM 2258 N N . PHE B 1 103 ? -13.047 -4.688 -4.133 1 96.56 103 PHE B N 1
ATOM 2259 C CA . PHE B 1 103 ? -13 -3.295 -4.562 1 96.56 103 PHE B CA 1
ATOM 2260 C C . PHE B 1 103 ? -12.68 -3.193 -6.047 1 96.56 103 PHE B C 1
ATOM 2262 O O . PHE B 1 103 ? -11.672 -3.74 -6.508 1 96.56 103 PHE B O 1
ATOM 2269 N N . ILE B 1 104 ? -13.438 -2.557 -6.773 1 94 104 ILE B N 1
ATOM 2270 C CA . ILE B 1 104 ? -13.266 -2.484 -8.219 1 94 104 ILE B CA 1
ATOM 2271 C C . ILE B 1 104 ? -12.273 -1.382 -8.57 1 94 104 ILE B C 1
ATOM 2273 O O . ILE B 1 104 ? -12.109 -0.419 -7.816 1 94 104 ILE B O 1
ATOM 2277 N N . ASN B 1 105 ? -11.516 -1.526 -9.672 1 91.06 105 ASN B N 1
ATOM 2278 C CA . ASN B 1 105 ? -10.633 -0.52 -10.258 1 91.06 105 ASN B CA 1
ATOM 2279 C C . ASN B 1 105 ? -9.586 -0.045 -9.258 1 91.06 105 ASN B C 1
ATOM 2281 O O . ASN B 1 105 ? -9.359 1.158 -9.109 1 91.06 105 ASN B O 1
ATOM 2285 N N . ARG B 1 106 ? -9.016 -0.985 -8.594 1 92.88 106 ARG B N 1
ATOM 2286 C CA . ARG B 1 106 ? -7.992 -0.694 -7.594 1 92.88 106 ARG B CA 1
ATOM 2287 C C . ARG B 1 106 ? -6.711 -0.194 -8.25 1 92.88 106 ARG B C 1
ATOM 2289 O O . ARG B 1 106 ? -6.297 -0.711 -9.297 1 92.88 106 ARG B O 1
ATOM 2296 N N . THR B 1 107 ? -6.109 0.763 -7.562 1 92.81 107 THR B N 1
ATOM 2297 C CA . THR B 1 107 ? -4.816 1.259 -8.023 1 92.81 107 THR B CA 1
ATOM 2298 C C . THR B 1 107 ? -3.688 0.369 -7.512 1 92.81 107 THR B C 1
ATOM 2300 O O . THR B 1 107 ? -2.568 0.425 -8.023 1 92.81 107 THR B O 1
ATOM 2303 N N . ALA B 1 108 ? -3.973 -0.43 -6.488 1 94.31 108 ALA B N 1
ATOM 2304 C CA . ALA B 1 108 ? -2.998 -1.345 -5.898 1 94.31 108 ALA B CA 1
ATOM 2305 C C . ALA B 1 108 ? -3.676 -2.613 -5.391 1 94.31 108 ALA B C 1
ATOM 2307 O O . ALA B 1 108 ? -4.859 -2.596 -5.039 1 94.31 108 ALA B O 1
ATOM 2308 N N . ASP B 1 109 ? -2.934 -3.639 -5.359 1 94.44 109 ASP B N 1
ATOM 2309 C CA . ASP B 1 109 ? -3.404 -4.926 -4.859 1 94.44 109 ASP B CA 1
ATOM 2310 C C . ASP B 1 109 ? -2.666 -5.324 -3.584 1 94.44 109 ASP B C 1
ATOM 2312 O O . ASP B 1 109 ? -1.524 -5.785 -3.641 1 94.44 109 ASP B O 1
ATOM 2316 N N . PRO B 1 110 ? -3.312 -5.188 -2.422 1 97.44 110 PRO B N 1
ATOM 2317 C CA . PRO B 1 110 ? -2.684 -5.617 -1.171 1 97.44 110 PRO B CA 1
ATOM 2318 C C . PRO B 1 110 ? -2.941 -7.09 -0.857 1 97.44 110 PRO B C 1
ATOM 2320 O O . PRO B 1 110 ? -4.086 -7.551 -0.929 1 97.44 110 PRO B O 1
ATOM 2323 N N . PHE B 1 111 ? -1.886 -7.797 -0.462 1 96.62 111 PHE B N 1
ATOM 2324 C CA . PHE B 1 111 ? -1.95 -9.203 -0.09 1 96.62 111 PHE B CA 1
ATOM 2325 C C . PHE B 1 111 ? -1.222 -9.453 1.227 1 96.62 111 PHE B C 1
ATOM 2327 O O . PHE B 1 111 ? -0.161 -8.875 1.472 1 96.62 111 PHE B O 1
ATOM 2334 N N . ILE B 1 112 ? -1.803 -10.297 1.998 1 97.94 112 ILE B N 1
ATOM 2335 C CA . ILE B 1 112 ? -0.954 -11 2.953 1 97.94 112 ILE B CA 1
ATOM 2336 C C . ILE B 1 112 ? -0.316 -12.219 2.279 1 97.94 112 ILE B C 1
ATOM 2338 O O . ILE B 1 112 ? -1.017 -13.062 1.714 1 97.94 112 ILE B O 1
ATOM 2342 N N . VAL B 1 113 ? 0.96 -12.273 2.328 1 95.88 113 VAL B N 1
ATOM 2343 C CA . VAL B 1 113 ? 1.698 -13.383 1.73 1 95.88 113 VAL B CA 1
ATOM 2344 C C . VAL B 1 113 ? 2.381 -14.195 2.824 1 95.88 113 VAL B C 1
ATOM 2346 O O . VAL B 1 113 ? 3.049 -13.641 3.699 1 95.88 113 VAL B O 1
ATOM 2349 N N . THR B 1 114 ? 2.166 -15.398 2.838 1 95.94 114 THR B N 1
ATOM 2350 C CA . THR B 1 114 ? 2.844 -16.344 3.725 1 95.94 114 THR B CA 1
ATOM 2351 C C . THR B 1 114 ? 3.793 -17.234 2.936 1 95.94 114 THR B C 1
ATOM 2353 O O . THR B 1 114 ? 3.385 -17.891 1.974 1 95.94 114 THR B O 1
ATOM 2356 N N . VAL B 1 115 ? 4.992 -17.25 3.326 1 94 115 VAL B N 1
ATOM 2357 C CA . VAL B 1 115 ? 6.023 -18.031 2.65 1 94 115 VAL B CA 1
ATOM 2358 C C . VAL B 1 115 ? 6.609 -19.062 3.615 1 94 115 VAL B C 1
ATOM 2360 O O . VAL B 1 115 ? 7.133 -18.703 4.672 1 94 115 VAL B O 1
ATOM 2363 N N . GLU B 1 116 ? 6.527 -20.297 3.281 1 93.5 116 GLU B N 1
ATOM 2364 C CA . GLU B 1 116 ? 7.129 -21.359 4.07 1 93.5 116 GLU B CA 1
ATOM 2365 C C . GLU B 1 116 ? 8.617 -21.484 3.785 1 93.5 116 GLU B C 1
ATOM 2367 O O . GLU B 1 116 ? 9.07 -21.219 2.666 1 93.5 116 GLU B O 1
ATOM 2372 N N . PRO B 1 117 ? 9.328 -21.906 4.793 1 93.94 117 PRO B N 1
ATOM 2373 C CA . PRO B 1 117 ? 10.766 -22.078 4.562 1 93.94 117 PRO B CA 1
ATOM 2374 C C . PRO B 1 117 ? 11.062 -23.203 3.58 1 93.94 117 PRO B C 1
ATOM 2376 O O . PRO B 1 117 ? 10.344 -24.219 3.547 1 93.94 117 PRO B O 1
ATOM 2379 N N . LYS B 1 118 ? 12.008 -23.016 2.785 1 88.75 118 LYS B N 1
ATOM 2380 C CA . LYS B 1 118 ? 12.547 -24.047 1.892 1 88.75 118 LYS B CA 1
ATOM 2381 C C . LYS B 1 118 ? 14 -24.359 2.23 1 88.75 118 LYS B C 1
ATOM 2383 O O . LYS B 1 118 ? 14.672 -23.578 2.891 1 88.75 118 LYS B O 1
ATOM 2388 N N . PRO B 1 119 ? 14.367 -25.562 1.764 1 87.5 119 PRO B N 1
ATOM 2389 C CA . PRO B 1 119 ? 15.789 -25.859 1.975 1 87.5 119 PRO B CA 1
ATOM 2390 C C . PRO B 1 119 ? 16.703 -24.812 1.368 1 87.5 119 PRO B C 1
ATOM 2392 O O . PRO B 1 119 ? 16.391 -24.219 0.331 1 87.5 119 PRO B O 1
ATOM 2395 N N . ASP B 1 120 ? 17.781 -24.578 1.999 1 82.56 120 ASP B N 1
ATOM 2396 C CA . ASP B 1 120 ? 18.734 -23.562 1.558 1 82.56 120 ASP B CA 1
ATOM 2397 C C . ASP B 1 120 ? 19.203 -23.844 0.129 1 82.56 120 ASP B C 1
ATOM 2399 O O . ASP B 1 120 ? 19.578 -22.922 -0.592 1 82.56 120 ASP B O 1
ATOM 2403 N N . SER B 1 121 ? 19.094 -25.016 -0.31 1 85.06 121 SER B N 1
ATOM 2404 C CA . SER B 1 121 ? 19.562 -25.438 -1.63 1 85.06 121 SER B CA 1
ATOM 2405 C C . SER B 1 121 ? 18.594 -25 -2.721 1 85.06 121 SER B C 1
ATOM 2407 O O . SER B 1 121 ? 18.938 -24.984 -3.902 1 85.06 121 SER B O 1
ATOM 2409 N N . GLU B 1 122 ? 17.422 -24.734 -2.324 1 84.69 122 GLU B N 1
ATOM 2410 C CA . GLU B 1 122 ? 16.438 -24.312 -3.326 1 84.69 122 GLU B CA 1
ATOM 2411 C C . GLU B 1 122 ? 16.75 -22.922 -3.857 1 84.69 122 GLU B C 1
ATOM 2413 O O . GLU B 1 122 ? 16.953 -21.984 -3.08 1 84.69 122 GLU B O 1
ATOM 2418 N N . PRO B 1 123 ? 16.891 -22.875 -5.184 1 85.62 123 PRO B N 1
ATOM 2419 C CA . PRO B 1 123 ? 17.188 -21.562 -5.762 1 85.62 123 PRO B CA 1
ATOM 2420 C C . PRO B 1 123 ? 16.047 -20.562 -5.578 1 85.62 123 PRO B C 1
ATOM 2422 O O . PRO B 1 123 ? 14.891 -20.969 -5.426 1 85.62 123 PRO B O 1
ATOM 2425 N N . ILE B 1 124 ? 16.406 -19.328 -5.59 1 85.19 124 ILE B N 1
ATOM 2426 C CA . ILE B 1 124 ? 15.414 -18.25 -5.562 1 85.19 124 ILE B CA 1
ATOM 2427 C C . ILE B 1 124 ? 14.812 -18.062 -6.953 1 85.19 124 ILE B C 1
ATOM 2429 O O . ILE B 1 124 ? 15.547 -18.016 -7.945 1 85.19 124 ILE B O 1
ATOM 2433 N N . HIS B 1 125 ? 13.547 -18.062 -6.926 1 82.06 125 HIS B N 1
ATOM 2434 C CA . HIS B 1 125 ? 12.867 -17.75 -8.18 1 82.06 125 HIS B CA 1
ATOM 2435 C C . HIS B 1 125 ? 12.648 -16.25 -8.32 1 82.06 125 HIS B C 1
ATOM 2437 O 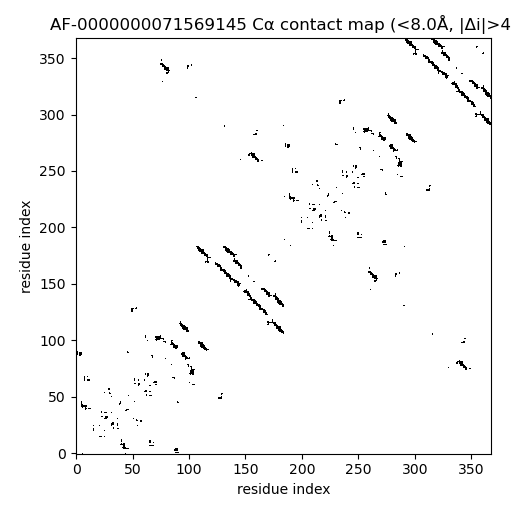O . HIS B 1 125 ? 12.148 -15.602 -7.398 1 82.06 125 HIS B O 1
ATOM 2443 N N . TYR B 1 126 ? 13.055 -15.766 -9.445 1 86.19 126 TYR B N 1
ATOM 2444 C CA . TYR B 1 126 ? 12.938 -14.336 -9.68 1 86.19 126 TYR B CA 1
ATOM 2445 C C . TYR B 1 126 ? 11.727 -14.023 -10.562 1 86.19 126 TYR B C 1
ATOM 2447 O O . TYR B 1 126 ? 11.406 -14.789 -11.469 1 86.19 126 TYR B O 1
ATOM 2455 N N . ASN B 1 127 ? 11.133 -12.914 -10.242 1 82.81 127 ASN B N 1
ATOM 2456 C CA . ASN B 1 127 ? 10.008 -12.383 -10.992 1 82.81 127 ASN B CA 1
ATOM 2457 C C . ASN B 1 127 ? 10.227 -10.914 -11.367 1 82.81 127 ASN B C 1
ATOM 2459 O O . ASN B 1 127 ? 11.047 -10.234 -10.758 1 82.81 127 ASN B O 1
ATOM 2463 N N . SER B 1 128 ? 9.625 -10.508 -12.391 1 85.38 128 SER B N 1
ATOM 2464 C CA . SER B 1 128 ? 9.578 -9.109 -12.797 1 85.38 128 SER B CA 1
ATOM 2465 C C . SER B 1 128 ? 8.203 -8.734 -13.352 1 85.38 128 SER B C 1
ATOM 2467 O O . SER B 1 128 ? 7.586 -9.523 -14.07 1 85.38 128 SER B O 1
ATOM 2469 N N . HIS B 1 129 ? 7.734 -7.625 -12.977 1 83.62 129 HIS B N 1
ATOM 2470 C CA . HIS B 1 129 ? 6.484 -7.102 -13.523 1 83.62 129 HIS B CA 1
ATOM 2471 C C . HIS B 1 129 ? 6.465 -5.578 -13.484 1 83.62 129 HIS B C 1
ATOM 2473 O O . HIS B 1 129 ? 7.203 -4.961 -12.711 1 83.62 129 HIS B O 1
ATOM 2479 N N . THR B 1 130 ? 5.727 -4.996 -14.305 1 86.25 130 THR B N 1
ATOM 2480 C CA . THR B 1 130 ? 5.633 -3.541 -14.383 1 86.25 130 THR B CA 1
ATOM 2481 C C . THR B 1 130 ? 5.109 -2.965 -13.07 1 86.25 130 THR B C 1
ATOM 2483 O O . THR B 1 130 ? 4.289 -3.59 -12.391 1 86.25 130 THR B O 1
ATOM 2486 N N . GLY B 1 131 ? 5.68 -1.78 -12.805 1 92.12 131 GLY B N 1
ATOM 2487 C CA . GLY B 1 131 ? 5.156 -1.05 -11.664 1 92.12 131 GLY B CA 1
ATOM 2488 C C . GLY B 1 131 ? 6.094 -1.05 -10.469 1 92.12 131 GLY B C 1
ATOM 2489 O O . GLY B 1 131 ? 7.316 -1.035 -10.633 1 92.12 131 GLY B O 1
ATOM 2490 N N . GLN B 1 132 ? 5.477 -0.849 -9.305 1 96 132 GLN B N 1
ATOM 2491 C CA . GLN B 1 132 ? 6.188 -0.774 -8.039 1 96 132 GLN B CA 1
ATOM 2492 C C . GLN B 1 132 ? 5.555 -1.693 -6.996 1 96 132 GLN B C 1
ATOM 2494 O O . GLN B 1 132 ? 4.426 -2.154 -7.176 1 96 132 GLN B O 1
ATOM 2499 N N . GLU B 1 133 ? 6.328 -2.055 -5.992 1 96.81 133 GLU B N 1
ATOM 2500 C CA . GLU B 1 133 ? 5.844 -2.934 -4.934 1 96.81 133 GLU B CA 1
ATOM 2501 C C . GLU B 1 133 ? 6.344 -2.473 -3.566 1 96.81 133 GLU B C 1
ATOM 2503 O O . GLU B 1 133 ? 7.461 -1.969 -3.443 1 96.81 133 GLU B O 1
ATOM 2508 N N . PHE B 1 134 ? 5.48 -2.52 -2.607 1 98.44 134 PHE B N 1
ATOM 2509 C CA . PHE B 1 134 ? 5.785 -2.25 -1.208 1 98.44 134 PHE B CA 1
ATOM 2510 C C . PHE B 1 134 ? 5.543 -3.488 -0.354 1 98.44 134 PHE B C 1
ATOM 2512 O O . PHE B 1 134 ? 4.465 -4.086 -0.406 1 98.44 134 PHE B O 1
ATOM 2519 N N . ASN B 1 135 ? 6.551 -3.877 0.387 1 98.81 135 ASN B N 1
ATOM 2520 C CA . ASN B 1 135 ? 6.441 -5.008 1.303 1 98.81 135 ASN B CA 1
ATOM 2521 C C . ASN B 1 135 ? 6.676 -4.582 2.75 1 98.81 135 ASN B C 1
ATOM 2523 O O . ASN B 1 135 ? 7.574 -3.787 3.029 1 98.81 135 ASN B O 1
ATOM 2527 N N . LEU B 1 136 ? 5.922 -5.031 3.662 1 98.94 136 LEU B N 1
ATOM 2528 C CA . LEU B 1 136 ? 6.086 -4.867 5.102 1 98.94 136 LEU B CA 1
ATOM 2529 C C . LEU B 1 136 ? 6.082 -6.219 5.809 1 98.94 136 LEU B C 1
ATOM 2531 O O . LEU B 1 136 ? 5.098 -6.957 5.746 1 98.94 136 LEU B O 1
ATOM 2535 N N . VAL B 1 137 ? 7.141 -6.547 6.508 1 98.94 137 VAL B N 1
ATOM 2536 C CA . VAL B 1 137 ? 7.211 -7.824 7.211 1 98.94 137 VAL B CA 1
ATOM 2537 C C . VAL B 1 137 ? 6.375 -7.762 8.484 1 98.94 137 VAL B C 1
ATOM 2539 O O . VAL B 1 137 ? 6.59 -6.895 9.336 1 98.94 137 VAL B O 1
ATOM 2542 N N . LEU B 1 138 ? 5.461 -8.641 8.586 1 98.62 138 LEU B N 1
ATOM 2543 C CA . LEU B 1 138 ? 4.57 -8.672 9.742 1 98.62 138 LEU B CA 1
ATOM 2544 C C . LEU B 1 138 ? 5.055 -9.688 10.773 1 98.62 138 LEU B C 1
ATOM 2546 O O . LEU B 1 138 ? 4.934 -9.461 11.977 1 98.62 138 LEU B O 1
ATOM 2550 N N . GLU B 1 139 ? 5.516 -10.828 10.328 1 98.31 139 GLU B N 1
ATOM 2551 C CA . GLU B 1 139 ? 6.031 -11.906 11.164 1 98.31 139 GLU B CA 1
ATOM 2552 C C . GLU B 1 139 ? 7.184 -12.633 10.484 1 98.31 139 GLU B C 1
ATOM 2554 O O . GLU B 1 139 ? 7.109 -12.953 9.2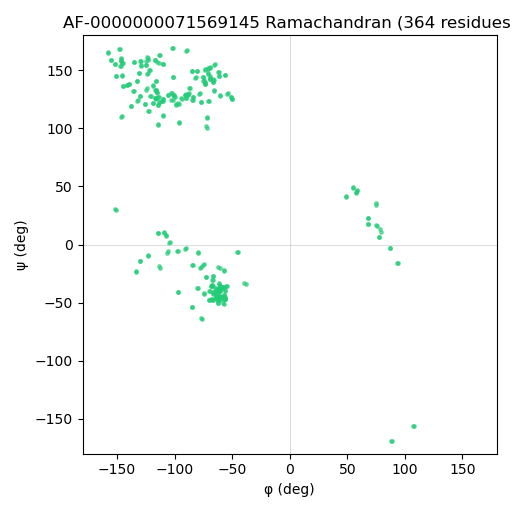97 1 98.31 139 GLU B O 1
ATOM 2559 N N . GLY B 1 140 ? 8.25 -12.914 11.266 1 98.25 140 GLY B N 1
ATOM 2560 C CA . GLY B 1 140 ? 9.367 -13.688 10.742 1 98.25 140 GLY B CA 1
ATOM 2561 C C . GLY B 1 140 ? 10.422 -12.828 10.07 1 98.25 140 GLY B C 1
ATOM 2562 O O . GLY B 1 140 ? 10.516 -11.625 10.336 1 98.25 140 GLY B O 1
ATOM 2563 N N . ARG B 1 141 ? 11.32 -13.562 9.383 1 98.44 141 ARG B N 1
ATOM 2564 C CA . ARG B 1 141 ? 12.422 -12.922 8.664 1 98.44 141 ARG B CA 1
ATOM 2565 C C . ARG B 1 141 ? 12.523 -13.445 7.234 1 98.44 141 ARG B C 1
ATOM 2567 O O . ARG B 1 141 ? 12.258 -14.617 6.98 1 98.44 141 ARG B O 1
ATOM 2574 N N . MET B 1 142 ? 12.961 -12.555 6.359 1 97.94 142 MET B N 1
ATOM 2575 C CA . MET B 1 142 ? 13.086 -12.977 4.969 1 97.94 142 MET B CA 1
ATOM 2576 C C . MET B 1 142 ? 14.258 -12.281 4.285 1 97.94 142 MET B C 1
ATOM 2578 O O . MET B 1 142 ? 14.742 -11.25 4.766 1 97.94 142 MET B O 1
ATOM 2582 N N . MET B 1 143 ? 14.703 -12.867 3.277 1 97.62 143 MET B N 1
ATOM 2583 C CA . MET B 1 143 ? 15.633 -12.242 2.342 1 97.62 143 MET B CA 1
ATOM 2584 C C . MET B 1 143 ? 14.93 -11.875 1.041 1 97.62 143 MET B C 1
ATOM 2586 O O . MET B 1 143 ? 14.141 -12.656 0.515 1 97.62 143 MET B O 1
ATOM 2590 N N . VAL B 1 144 ? 15.047 -10.656 0.59 1 97.69 144 VAL B N 1
ATOM 2591 C CA . VAL B 1 144 ? 14.602 -10.234 -0.735 1 97.69 144 VAL B CA 1
ATOM 2592 C C . VAL B 1 144 ? 15.82 -9.914 -1.608 1 97.69 144 VAL B C 1
ATOM 2594 O O . VAL B 1 144 ? 16.703 -9.156 -1.206 1 97.69 144 VAL B O 1
ATOM 2597 N N . SER B 1 145 ? 15.836 -10.594 -2.693 1 96.81 145 SER B N 1
ATOM 2598 C CA . SER B 1 145 ? 16.859 -10.297 -3.689 1 96.81 145 SER B CA 1
ATOM 2599 C C . SER B 1 145 ? 16.312 -9.406 -4.801 1 96.81 145 SER B C 1
ATOM 2601 O O . SER B 1 145 ? 15.289 -9.734 -5.418 1 96.81 145 SER B O 1
ATOM 2603 N N . ILE B 1 146 ? 16.906 -8.266 -4.945 1 96.31 146 ILE B N 1
ATOM 2604 C CA . ILE B 1 146 ? 16.469 -7.355 -5.996 1 96.31 146 ILE B CA 1
ATOM 2605 C C . ILE B 1 146 ? 17.688 -6.844 -6.773 1 96.31 146 ILE B C 1
ATOM 2607 O O . ILE B 1 146 ? 18.594 -6.23 -6.195 1 96.31 146 ILE B O 1
ATOM 2611 N N . ASP B 1 147 ? 17.625 -7.066 -8.055 1 93.19 147 ASP B N 1
ATOM 2612 C CA . ASP B 1 147 ? 18.688 -6.621 -8.953 1 93.19 147 ASP B CA 1
ATOM 2613 C C . ASP B 1 147 ? 20.062 -7.023 -8.438 1 93.19 147 ASP B C 1
ATOM 2615 O O . ASP B 1 147 ? 20.969 -6.199 -8.391 1 93.19 147 ASP B O 1
ATOM 2619 N N . GLY B 1 148 ? 20.141 -8.203 -7.934 1 92.12 148 GLY B N 1
ATOM 2620 C CA . GLY B 1 148 ? 21.406 -8.766 -7.516 1 92.12 148 GLY B CA 1
ATOM 2621 C C . GLY B 1 148 ? 21.781 -8.406 -6.086 1 92.12 148 GLY B C 1
ATOM 2622 O O . GLY B 1 148 ? 22.812 -8.844 -5.582 1 92.12 148 GLY B O 1
ATOM 2623 N N . LYS B 1 149 ? 21 -7.609 -5.395 1 95.88 149 LYS B N 1
ATOM 2624 C CA . LYS B 1 149 ? 21.234 -7.242 -4 1 95.88 149 LYS B CA 1
ATOM 2625 C C . LYS B 1 149 ? 20.344 -8.055 -3.062 1 95.88 149 LYS B C 1
ATOM 2627 O O . LYS B 1 149 ? 19.125 -8.125 -3.258 1 95.88 149 LYS B O 1
ATOM 2632 N N . ASP B 1 150 ? 21.016 -8.641 -2.109 1 97.25 150 ASP B N 1
ATOM 2633 C CA . ASP B 1 150 ? 20.266 -9.406 -1.11 1 97.25 150 ASP B CA 1
ATOM 2634 C C . ASP B 1 150 ? 20.016 -8.57 0.142 1 97.25 150 ASP B C 1
ATOM 2636 O O . ASP B 1 150 ? 20.969 -8.141 0.808 1 97.25 150 ASP B O 1
ATOM 2640 N N . LEU B 1 151 ? 18.812 -8.398 0.482 1 98.38 151 LEU B N 1
ATOM 2641 C CA . LEU B 1 151 ? 18.391 -7.594 1.624 1 98.38 151 LEU B CA 1
ATOM 2642 C C . LEU B 1 151 ? 17.703 -8.453 2.666 1 98.38 151 LEU B C 1
ATOM 2644 O O . LEU B 1 151 ? 16.734 -9.164 2.352 1 98.38 151 LEU B O 1
ATOM 2648 N N . ILE B 1 152 ? 18.188 -8.375 3.838 1 98.69 152 ILE B N 1
ATOM 2649 C CA . ILE B 1 152 ? 17.531 -9.086 4.926 1 98.69 152 ILE B CA 1
ATOM 2650 C C . ILE B 1 152 ? 16.5 -8.18 5.59 1 98.69 152 ILE B C 1
ATOM 2652 O O . ILE B 1 152 ? 16.812 -7.047 5.973 1 98.69 152 ILE B O 1
ATOM 2656 N N . LEU B 1 153 ? 15.297 -8.68 5.715 1 98.81 153 LEU B N 1
ATOM 2657 C CA . LEU B 1 153 ? 14.227 -7.949 6.371 1 98.81 153 LEU B CA 1
ATOM 2658 C C . LEU B 1 153 ? 13.773 -8.664 7.641 1 98.81 153 LEU B C 1
ATOM 2660 O O . LEU B 1 153 ? 13.5 -9.867 7.613 1 98.81 153 LEU B O 1
ATOM 2664 N N . ASN B 1 154 ? 13.703 -7.91 8.695 1 98.75 154 ASN B N 1
ATOM 2665 C CA . ASN B 1 154 ? 13.156 -8.383 9.961 1 98.75 154 ASN B CA 1
ATOM 2666 C C . ASN B 1 154 ? 11.727 -7.891 10.172 1 98.75 154 ASN B C 1
ATOM 2668 O O . ASN B 1 154 ? 11.219 -7.082 9.391 1 98.75 154 ASN B O 1
ATOM 2672 N N . GLU B 1 155 ? 11.109 -8.484 11.211 1 98.62 155 GLU B N 1
ATOM 2673 C CA . GLU B 1 155 ? 9.75 -8.055 11.531 1 98.62 155 GLU B CA 1
ATOM 2674 C C . GLU B 1 155 ? 9.68 -6.531 11.664 1 98.62 155 GLU B C 1
ATOM 2676 O O . GLU B 1 155 ? 10.5 -5.922 12.352 1 98.62 155 GLU B O 1
ATOM 2681 N N . GLY B 1 156 ? 8.758 -5.934 10.938 1 98.56 156 GLY B N 1
ATOM 2682 C CA . GLY B 1 156 ? 8.562 -4.492 11.008 1 98.56 156 GLY B CA 1
ATOM 2683 C C . GLY B 1 156 ? 9.344 -3.736 9.945 1 98.56 156 GLY B C 1
ATOM 2684 O O . GLY B 1 156 ? 9.078 -2.559 9.695 1 98.56 156 GLY B O 1
ATOM 2685 N N . ASP B 1 157 ? 10.328 -4.402 9.32 1 98.81 157 ASP B N 1
ATOM 2686 C CA . ASP B 1 157 ? 11.023 -3.779 8.203 1 98.81 157 ASP B CA 1
ATOM 2687 C C . ASP B 1 157 ? 10.125 -3.691 6.973 1 98.81 157 ASP B C 1
ATOM 2689 O O . ASP B 1 157 ? 9.211 -4.5 6.809 1 98.81 157 ASP B O 1
ATOM 2693 N N . SER B 1 158 ? 10.383 -2.699 6.133 1 98.88 158 SER B N 1
ATOM 2694 C CA . SER B 1 158 ? 9.633 -2.572 4.891 1 98.88 158 SER B CA 1
ATOM 2695 C C . SER B 1 158 ? 10.555 -2.27 3.715 1 98.88 158 SER B C 1
ATOM 2697 O O . SER B 1 158 ? 11.695 -1.837 3.908 1 98.88 158 SER B O 1
ATOM 2699 N N . LEU B 1 159 ? 10.094 -2.588 2.572 1 98.75 159 LEU B N 1
ATOM 2700 C CA . LEU B 1 159 ? 10.852 -2.424 1.337 1 98.75 159 LEU B CA 1
ATOM 2701 C C . LEU B 1 159 ? 9.969 -1.885 0.221 1 98.75 159 LEU B C 1
ATOM 2703 O O . LEU B 1 159 ? 8.914 -2.453 -0.067 1 98.75 159 LEU B O 1
ATOM 2707 N N . TYR B 1 160 ? 10.281 -0.734 -0.313 1 98.69 160 TYR B N 1
ATOM 2708 C CA . TYR B 1 160 ? 9.68 -0.173 -1.52 1 98.69 160 TYR B CA 1
ATOM 2709 C C . TYR B 1 160 ? 10.609 -0.331 -2.715 1 98.69 160 TYR B C 1
ATOM 2711 O O . TYR B 1 160 ? 11.797 -0.007 -2.633 1 98.69 160 TYR B O 1
ATOM 2719 N N . PHE B 1 161 ? 10.078 -0.866 -3.898 1 98.19 161 PHE B N 1
ATOM 2720 C CA . PHE B 1 161 ? 11.055 -1.115 -4.957 1 98.19 161 PHE B CA 1
ATOM 2721 C C . PHE B 1 161 ? 10.383 -1.098 -6.324 1 98.19 161 PHE B C 1
ATOM 2723 O O . PHE B 1 161 ? 9.156 -1.192 -6.422 1 98.19 161 PHE B O 1
ATOM 2730 N N . ASN B 1 162 ? 11.203 -0.874 -7.262 1 97.25 162 ASN B N 1
ATOM 2731 C CA . ASN B 1 162 ? 10.844 -1.005 -8.672 1 97.25 162 ASN B CA 1
ATOM 2732 C C . ASN B 1 162 ? 10.68 -2.469 -9.07 1 97.25 162 ASN B C 1
ATOM 2734 O O . ASN B 1 162 ? 11.664 -3.191 -9.219 1 97.25 162 ASN B O 1
ATOM 2738 N N . SER B 1 163 ? 9.477 -2.896 -9.328 1 93.69 163 SER B N 1
ATOM 2739 C CA . SER B 1 163 ? 9.188 -4.312 -9.531 1 93.69 163 SER B CA 1
ATOM 2740 C C . SER B 1 163 ? 9.555 -4.754 -10.938 1 93.69 163 SER B C 1
ATOM 2742 O O . SER B 1 163 ? 9.484 -5.941 -11.258 1 93.69 163 SER B O 1
ATOM 2744 N N . LYS B 1 164 ? 9.93 -3.85 -11.812 1 91.56 164 LYS B N 1
ATOM 2745 C CA . LYS B 1 164 ? 10.461 -4.211 -13.117 1 91.56 164 LYS B CA 1
ATOM 2746 C C . LYS B 1 164 ? 11.812 -4.914 -12.992 1 91.56 164 LYS B C 1
ATOM 2748 O O . LYS B 1 164 ? 12.219 -5.664 -13.883 1 91.56 164 LYS B O 1
ATOM 2753 N N . LEU B 1 165 ? 12.477 -4.586 -11.945 1 94.81 165 LEU B N 1
ATOM 2754 C CA . LEU B 1 165 ? 13.75 -5.242 -11.672 1 94.81 165 LEU B CA 1
ATOM 2755 C C . LEU B 1 165 ? 13.531 -6.672 -11.195 1 94.81 165 LEU B C 1
ATOM 2757 O O . LEU B 1 165 ? 12.609 -6.938 -10.414 1 94.81 165 LEU B O 1
ATOM 2761 N N . PRO B 1 166 ? 14.367 -7.586 -11.664 1 92.44 166 PRO B N 1
ATOM 2762 C CA . PRO B 1 166 ? 14.227 -8.953 -11.156 1 92.44 166 PRO B CA 1
ATOM 2763 C C . PRO B 1 166 ? 14.281 -9.023 -9.633 1 92.44 166 PRO B C 1
ATOM 2765 O O . PRO B 1 166 ? 15.18 -8.438 -9.016 1 92.44 166 PRO B O 1
ATOM 2768 N N . HIS B 1 167 ? 13.336 -9.68 -9.023 1 94.38 167 HIS B N 1
ATOM 2769 C CA . HIS B 1 167 ? 13.281 -9.781 -7.57 1 94.38 167 HIS B CA 1
ATOM 2770 C C . HIS B 1 167 ? 12.734 -11.141 -7.133 1 94.38 167 HIS B C 1
ATOM 2772 O O . HIS B 1 167 ? 11.984 -11.773 -7.875 1 94.38 167 HIS B O 1
ATOM 2778 N N . GLY B 1 168 ? 13.211 -11.586 -6.125 1 92.25 168 GLY B N 1
ATOM 2779 C CA . GLY B 1 168 ? 12.805 -12.82 -5.477 1 92.25 168 GLY B CA 1
ATOM 2780 C C . GLY B 1 168 ? 12.938 -12.781 -3.969 1 92.25 168 GLY B C 1
ATOM 2781 O O . GLY B 1 168 ? 13.492 -11.82 -3.416 1 92.25 168 GLY B O 1
ATOM 2782 N N . MET B 1 169 ? 12.359 -13.789 -3.318 1 93.5 169 MET B N 1
ATOM 2783 C CA . MET B 1 169 ? 12.391 -13.766 -1.858 1 93.5 169 MET B CA 1
ATOM 2784 C C . MET B 1 169 ? 12.477 -15.18 -1.292 1 93.5 169 MET B C 1
ATOM 2786 O O . MET B 1 169 ? 12.188 -16.156 -1.993 1 93.5 169 MET B O 1
ATOM 2790 N N . LYS B 1 170 ? 12.883 -15.32 -0.101 1 94.19 170 LYS B N 1
ATOM 2791 C CA . LYS B 1 170 ? 12.891 -16.578 0.636 1 94.19 170 LYS B CA 1
ATOM 2792 C C . LYS B 1 170 ? 12.742 -16.344 2.137 1 94.19 170 LYS B C 1
ATOM 2794 O O . LYS B 1 170 ? 13.266 -15.359 2.668 1 94.19 170 LYS B O 1
ATOM 2799 N N . ALA B 1 171 ? 12.055 -17.25 2.762 1 96.56 171 ALA B N 1
ATOM 2800 C CA . ALA B 1 171 ? 11.961 -17.25 4.219 1 96.56 171 ALA B CA 1
ATOM 2801 C C . ALA B 1 171 ? 13.289 -17.656 4.855 1 96.56 171 ALA B C 1
ATOM 2803 O O . ALA B 1 171 ? 14.016 -18.5 4.316 1 96.56 171 ALA B O 1
ATOM 2804 N N . LEU B 1 172 ? 13.578 -17.109 6.004 1 96.31 172 LEU B N 1
ATOM 2805 C CA . LEU B 1 172 ? 14.844 -17.391 6.672 1 96.31 172 LEU B CA 1
ATOM 2806 C C . LEU B 1 172 ? 14.617 -18.156 7.969 1 96.31 172 LEU B C 1
ATOM 2808 O O . LEU B 1 172 ? 13.484 -18.266 8.445 1 96.31 172 LEU B O 1
ATOM 2812 N N . ASP B 1 173 ? 15.703 -18.766 8.461 1 95.81 173 ASP B N 1
ATOM 2813 C CA . ASP B 1 173 ? 15.797 -19.406 9.773 1 95.81 173 ASP B CA 1
ATOM 2814 C C . ASP B 1 173 ? 14.93 -20.656 9.836 1 95.81 173 ASP B C 1
ATOM 2816 O O . ASP B 1 173 ? 14.531 -21.094 10.922 1 95.81 173 ASP B O 1
ATOM 2820 N N . GLY B 1 174 ? 14.586 -21.109 8.719 1 95.25 174 GLY B N 1
ATOM 2821 C CA . GLY B 1 174 ? 13.758 -22.312 8.695 1 95.25 174 GLY B CA 1
ATOM 2822 C C . GLY B 1 174 ? 12.359 -22.078 9.234 1 95.25 174 GLY B C 1
ATOM 2823 O O . GLY B 1 174 ? 11.711 -23 9.727 1 95.25 174 GLY B O 1
ATOM 2824 N N . LYS B 1 175 ? 11.883 -20.797 9.211 1 96.75 175 LYS B N 1
ATOM 2825 C CA . LYS B 1 175 ? 10.578 -20.438 9.758 1 96.75 175 LYS B CA 1
ATOM 2826 C C . LYS B 1 175 ? 9.719 -19.734 8.703 1 96.75 175 LYS B C 1
ATOM 2828 O O . LYS B 1 175 ? 10.25 -19.094 7.797 1 96.75 175 LYS B O 1
ATOM 2833 N N . THR B 1 176 ? 8.508 -19.859 8.93 1 97 176 THR B N 1
ATOM 2834 C CA . THR B 1 176 ? 7.543 -19.172 8.078 1 97 176 THR B CA 1
ATOM 2835 C C . THR B 1 176 ? 7.648 -17.656 8.25 1 97 176 THR B C 1
ATOM 2837 O O . THR B 1 176 ? 7.871 -17.172 9.352 1 97 176 THR B O 1
ATOM 2840 N N . VAL B 1 177 ? 7.543 -16.984 7.129 1 97.94 177 VAL B N 1
ATOM 2841 C CA . VAL B 1 177 ? 7.449 -15.531 7.172 1 97.94 177 VAL B CA 1
ATOM 2842 C C . VAL B 1 177 ? 6.094 -15.078 6.633 1 97.94 177 VAL B C 1
ATOM 2844 O O . VAL B 1 177 ? 5.551 -15.695 5.711 1 97.94 177 VAL B O 1
ATOM 2847 N N . LYS B 1 178 ? 5.512 -14.094 7.23 1 98.19 178 LYS B N 1
ATOM 2848 C CA . LYS B 1 178 ? 4.285 -13.43 6.805 1 98.19 178 LYS B CA 1
ATOM 2849 C C . LYS B 1 178 ? 4.527 -11.938 6.566 1 98.19 178 LYS B C 1
ATOM 2851 O O . LYS B 1 178 ? 5.09 -11.25 7.422 1 98.19 178 LYS B O 1
ATOM 2856 N N . PHE B 1 179 ? 4.125 -11.492 5.379 1 98.5 179 PHE B N 1
ATOM 2857 C CA . PHE B 1 179 ? 4.328 -10.078 5.086 1 98.5 179 PHE B CA 1
ATOM 2858 C C . PHE B 1 179 ? 3.188 -9.531 4.238 1 98.5 179 PHE B C 1
ATOM 2860 O O . PHE B 1 179 ? 2.451 -10.297 3.611 1 98.5 179 PHE B O 1
ATOM 2867 N N . LEU B 1 180 ? 2.982 -8.242 4.301 1 98.75 180 LEU B N 1
ATOM 2868 C CA . LEU B 1 180 ? 2.09 -7.523 3.4 1 98.75 180 LEU B CA 1
ATOM 2869 C C . LEU B 1 180 ? 2.803 -7.164 2.1 1 98.75 180 LEU B C 1
ATOM 2871 O O . LEU B 1 180 ? 3.906 -6.617 2.121 1 98.75 180 LEU B O 1
ATOM 2875 N N . ALA B 1 181 ? 2.252 -7.5 1.018 1 97.31 181 ALA B N 1
ATOM 2876 C CA . ALA B 1 181 ? 2.689 -7.039 -0.298 1 97.31 181 ALA B CA 1
ATOM 2877 C C . ALA B 1 181 ? 1.638 -6.141 -0.941 1 97.31 181 ALA B C 1
ATOM 2879 O O . ALA B 1 181 ? 0.469 -6.516 -1.048 1 97.31 181 ALA B O 1
ATOM 2880 N N . VAL B 1 182 ? 2.012 -4.965 -1.265 1 97.69 182 VAL B N 1
ATOM 2881 C CA . VAL B 1 182 ? 1.162 -4.055 -2.025 1 97.69 182 VAL B CA 1
ATOM 2882 C C . VAL B 1 182 ? 1.727 -3.873 -3.432 1 97.69 182 VAL B C 1
ATOM 2884 O O . VAL B 1 182 ? 2.764 -3.232 -3.615 1 97.69 182 VAL B O 1
ATOM 2887 N N . ILE B 1 183 ? 1.03 -4.391 -4.41 1 93.5 183 ILE B N 1
ATOM 2888 C CA . ILE B 1 183 ? 1.483 -4.375 -5.797 1 93.5 183 ILE B CA 1
ATOM 2889 C C .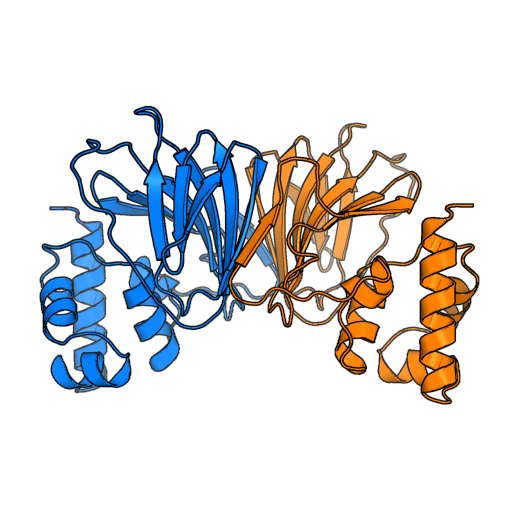 ILE B 1 183 ? 0.769 -3.264 -6.562 1 93.5 183 ILE B C 1
ATOM 2891 O O . ILE B 1 183 ? -0.46 -3.17 -6.527 1 93.5 183 ILE B O 1
ATOM 2895 N N . MET B 1 184 ? 1.586 -2.459 -7.238 1 92.56 184 MET B N 1
ATOM 2896 C CA . MET B 1 184 ? 1.032 -1.265 -7.867 1 92.56 184 MET B CA 1
ATOM 2897 C C . MET B 1 184 ? 1.478 -1.16 -9.32 1 92.56 184 MET B C 1
ATOM 2899 O O . MET B 1 184 ? 2.586 -1.576 -9.664 1 92.56 184 MET B O 1
#

Nearest PDB structures (foldseek):
  1h1m-assembly1_C  TM=8.785E-01  e=2.667E-06  Aspergillus japonicus
  1h1m-assembly2_D  TM=8.805E-01  e=5.406E-06  Aspergillus japonicus
  1gqg-assembly2_B  TM=8.767E-01  e=5.097E-06  Aspergillus japonicus
  2gu9-assembly1_B  TM=7.425E-01  e=6.081E-06  Xanthomonas campestris
  1rc6-assembly1_A  TM=8.008E-01  e=5.372E-05  Escherichia coli

Secondary structure (DSSP, 8-state):
--HHHHHHHHHHHHHHHHTT--HHHHHHHTT--HHHHHHHHHTSSPPPHHHHHHHHHHHT--HHHHHHS----BSSEEEE-TT-SEEEEEETTEEEEES-TTBSS-S-EEEEEEE----TTSPPPPB--SSEEEEEEEES-EEEEETTEEEEE-TT-EEEEETTS-EEEEE-TTS-EEEEEEE-/--HHHHHHHHHHHHHHHHTT--HHHHHHHTT--HHHHHHHHHTSSPPPHHHHHHHHHHHT--HHHHHHS----BSSEEEE-TT-SEEEEEETTEEEEES-TTBSS-S-EEEEEEE----TTSPPPPB--SSEEEEEEEES-EEEEETTEEEEE-TT-EEEEETTS-EEEEE-TTS-EEEEEEE-

InterPro domains:
  IPR001387 Cro/C1-type, helix-turn-helix domain [PF01381] (19-66)
  IPR001387 Cro/C1-type, helix-turn-helix domain [PS50943] (12-66)
  IPR001387 Cro/C1-type, helix-turn-helix domain [SM00530] (11-66)
  IPR001387 Cro/C1-type, helix-turn-helix domain [cd00093] (9-66)
  IPR010982 Lambda repressor-like, DNA-binding domain superfamily [G3DSA:1.10.260.40] (5-80)
  IPR010982 Lambda repressor-like, DNA-binding domain superfamily [SSF47413] (4-73)
  IPR011051 RmlC-like cupin domain superfamily [SSF51182] (74-183)
  IPR013096 Cupin 2, conserved barrel [PF07883] (112-182)
  IPR014710 RmlC-like jelly roll fold [G3DSA:2.60.120.10] (81-183)
  IPR050807 Transcriptional regulator/dioxygenase, bacterial-type [PTHR46797] (6-183)